Protein AF-A0A323U6H1-F1 (afdb_monomer_lite)

Sequence (222 aa):
MLSKRRYRSRPLRTNVLEGGVKNGGVPTEKSLAEFYRKAQLIWEQIPPPARLQPRDGRILAKHQDLLLSWEDRIVQGFYDTLFQHPPTQRIFHPGERPIREATLRRWWRRTVSGPFNGEYFAWQALVGLVHVKRQVSNAMMAGMWGWMVERVSEEARQELGEQSLPLIQAFSRLAASVSALIAQSYLDEHLAALARRLATSQEKLEEEARREAGHHLSHISP

pLDDT: mean 86.13, std 21.2, range [26.7, 98.69]

Radius of gyration: 19.47 Å; chains: 1; bounding box: 48×45×51 Å

Foldseek 3Di:
DDDDDDDDDDDDDPPPPPLDDPDDDDQDPVNLVVLLVLLVVLLVPQPPVLAADPVLLVVLQVCVVVQLVCLVVLLVVLVVVQCVDVVSVVLDDPPCSVVVSVVVNVVSNDLSNDPPDSSVSSVLLVVLVVVVVSVNDLVNLLVSLVVSLVVLLVSLCVPPPVNSVSNSSSSSNSSSSSSSSSNVSNLQVVLVVVCVVVVHDSVVVVVVVVVVVVVVVVVVPD

Secondary structure (DSSP, 8-state):
-------PPPPPPSTTS-SS-SSSPPPPHHHHHHHHHHHHHHHHHS-TTTSPPHHHHHHHHHTHHHHHHTHHHHHHHHHHHHHHSHHHHTTSPTT-HHHHHHHHHHHHHHHHH---SHHHHHHHHHHHHHHHHTT--HHHHHHHHHHHHHHHHHHHHHHHGGGGHHHHHHHHHHHHHHHHHHHHHHHHHHHHHHHHHTTS-HHHHHHHHHHHHHHHHTTT--

Structure (mmCIF, N/CA/C/O backbone):
data_AF-A0A323U6H1-F1
#
_entry.id   AF-A0A323U6H1-F1
#
loop_
_atom_site.group_PDB
_atom_site.id
_atom_site.type_symbol
_atom_site.label_atom_id
_atom_site.label_alt_id
_atom_site.label_comp_id
_atom_site.label_asym_id
_atom_site.label_entity_id
_atom_site.label_seq_id
_atom_site.pdbx_PDB_ins_code
_atom_site.Cartn_x
_atom_site.Cartn_y
_atom_site.Cartn_z
_atom_site.occupancy
_atom_site.B_iso_or_equiv
_atom_site.auth_seq_id
_atom_site.auth_comp_id
_atom_site.auth_asym_id
_atom_site.auth_atom_id
_atom_site.pdbx_PDB_model_num
ATOM 1 N N . MET A 1 1 ? 28.685 14.247 20.820 1.00 33.16 1 MET A N 1
ATOM 2 C CA . MET A 1 1 ? 29.287 13.008 20.272 1.00 33.16 1 MET A CA 1
ATOM 3 C C . MET A 1 1 ? 28.326 11.847 20.501 1.00 33.16 1 MET A C 1
ATOM 5 O O . MET A 1 1 ? 28.196 11.386 21.625 1.00 33.16 1 MET A O 1
ATOM 9 N N . LEU A 1 2 ? 27.578 11.442 19.470 1.00 31.58 2 LEU A N 1
ATOM 10 C CA . LEU A 1 2 ? 26.553 10.396 19.563 1.00 31.58 2 LEU A CA 1
ATOM 11 C C . LEU A 1 2 ? 27.175 9.002 19.380 1.00 31.58 2 LEU A C 1
ATOM 13 O O . LEU A 1 2 ? 27.915 8.749 18.432 1.00 31.58 2 LEU A O 1
ATOM 17 N N . SER A 1 3 ? 26.873 8.116 20.328 1.00 28.62 3 SER A N 1
ATOM 18 C CA . SER A 1 3 ? 27.394 6.754 20.448 1.00 28.62 3 SER A CA 1
ATOM 19 C C . SER A 1 3 ? 26.815 5.814 19.381 1.00 28.62 3 SER A C 1
ATOM 21 O O . SER A 1 3 ? 25.603 5.618 19.289 1.00 28.62 3 SER A O 1
ATOM 23 N N . LYS A 1 4 ? 27.705 5.204 18.588 1.00 33.72 4 LYS A N 1
ATOM 24 C CA . LYS A 1 4 ? 27.417 4.137 17.618 1.00 33.72 4 LYS A CA 1
ATOM 25 C C . LYS A 1 4 ? 27.097 2.831 18.358 1.00 33.72 4 LYS A C 1
ATOM 27 O O . LYS A 1 4 ? 28.005 2.056 18.658 1.00 33.72 4 LYS A O 1
ATOM 32 N N . ARG A 1 5 ? 25.822 2.525 18.615 1.00 33.41 5 ARG A N 1
ATOM 33 C CA . ARG A 1 5 ? 25.425 1.160 19.009 1.00 33.41 5 ARG A CA 1
ATOM 34 C C . ARG A 1 5 ? 25.206 0.300 17.765 1.00 33.41 5 ARG A C 1
ATOM 36 O O . ARG A 1 5 ? 24.212 0.438 17.062 1.00 33.41 5 ARG A O 1
ATOM 43 N N . ARG A 1 6 ? 26.175 -0.585 17.509 1.00 32.16 6 ARG A N 1
ATOM 44 C CA . ARG A 1 6 ? 26.104 -1.674 16.525 1.00 32.16 6 ARG A CA 1
ATOM 45 C C . ARG A 1 6 ? 24.925 -2.593 16.861 1.00 32.16 6 ARG A C 1
ATOM 47 O O . ARG A 1 6 ? 24.857 -3.130 17.965 1.00 32.16 6 ARG A O 1
ATOM 54 N N . TYR A 1 7 ? 24.028 -2.779 15.898 1.00 28.30 7 TYR A N 1
ATOM 55 C CA . TYR A 1 7 ? 22.957 -3.770 15.941 1.00 28.30 7 TYR A CA 1
ATOM 56 C C . TYR A 1 7 ? 23.601 -5.166 15.913 1.00 28.30 7 TYR A C 1
ATOM 58 O O . TYR A 1 7 ? 24.248 -5.529 14.932 1.00 28.30 7 TYR A O 1
ATOM 66 N N . ARG A 1 8 ? 23.507 -5.929 17.008 1.00 28.72 8 ARG A N 1
ATOM 67 C CA . ARG A 1 8 ? 23.900 -7.346 17.029 1.00 28.72 8 ARG A CA 1
ATOM 68 C C . ARG A 1 8 ? 22.715 -8.168 16.528 1.00 28.72 8 ARG A C 1
ATOM 70 O O . ARG A 1 8 ? 21.651 -8.142 17.140 1.00 28.72 8 ARG A O 1
ATOM 77 N N . SER A 1 9 ? 22.909 -8.874 15.420 1.00 27.83 9 SER A N 1
ATOM 78 C CA . SER A 1 9 ? 21.964 -9.836 14.860 1.00 27.83 9 SER A CA 1
ATOM 79 C C . SER A 1 9 ? 21.769 -11.011 15.824 1.00 27.83 9 SER A C 1
ATOM 81 O O . SER A 1 9 ? 22.720 -11.688 16.210 1.00 27.83 9 SER A O 1
ATOM 83 N N . ARG A 1 10 ? 20.520 -11.249 16.232 1.00 27.39 10 ARG A N 1
ATOM 84 C CA . ARG A 1 10 ? 20.089 -12.527 16.811 1.00 27.39 10 ARG A CA 1
ATOM 85 C C . ARG A 1 10 ? 19.674 -13.447 15.653 1.00 27.39 10 ARG A C 1
ATOM 87 O O . ARG A 1 10 ? 19.004 -12.954 14.748 1.00 27.39 10 ARG A O 1
ATOM 94 N N . PRO A 1 11 ? 20.024 -14.744 15.663 1.00 26.70 11 PRO A N 1
ATOM 95 C CA . PRO A 1 11 ? 19.530 -15.687 14.663 1.00 26.70 11 PRO A CA 1
ATOM 96 C C . PRO A 1 11 ? 18.007 -15.842 14.803 1.00 26.70 11 PRO A C 1
ATOM 98 O O . PRO A 1 11 ? 17.490 -16.026 15.910 1.00 26.70 11 PRO A O 1
ATOM 101 N N . LEU A 1 12 ? 17.289 -15.699 13.687 1.00 35.81 12 LEU A N 1
ATOM 102 C CA . LEU A 1 12 ? 15.827 -15.726 13.623 1.00 35.81 12 LEU A CA 1
ATOM 103 C C . LEU A 1 12 ? 15.307 -17.169 13.633 1.00 35.81 12 LEU A C 1
ATOM 105 O O . LEU A 1 12 ? 15.802 -18.028 12.909 1.00 35.81 12 LEU A O 1
ATOM 109 N N . ARG A 1 13 ? 14.268 -17.419 14.440 1.00 29.03 13 ARG A N 1
ATOM 110 C CA . ARG A 1 13 ? 13.452 -18.638 14.366 1.00 29.03 13 ARG A CA 1
ATOM 111 C C . ARG A 1 13 ? 12.560 -18.561 13.122 1.00 29.03 13 ARG A C 1
ATOM 113 O O . ARG A 1 13 ? 11.831 -17.591 12.942 1.00 29.03 13 ARG A O 1
ATOM 120 N N . THR A 1 14 ? 12.586 -19.603 12.303 1.00 33.16 14 THR A N 1
ATOM 121 C CA . THR A 1 14 ? 11.980 -19.733 10.964 1.00 33.16 14 THR A CA 1
ATOM 122 C C . THR A 1 14 ? 10.448 -19.882 10.916 1.00 33.16 14 THR A C 1
ATOM 124 O O . THR A 1 14 ? 9.899 -20.208 9.870 1.00 33.16 14 THR A O 1
ATOM 127 N N . ASN A 1 15 ? 9.708 -19.592 11.989 1.00 29.77 15 ASN A N 1
ATOM 128 C CA . ASN A 1 15 ? 8.295 -20.001 12.095 1.00 29.77 15 ASN A CA 1
ATOM 129 C C . ASN A 1 15 ? 7.252 -19.000 11.548 1.00 29.77 15 ASN A C 1
ATOM 131 O O . ASN A 1 15 ? 6.061 -19.192 11.769 1.00 29.77 15 ASN A O 1
ATOM 135 N N . VAL A 1 16 ? 7.639 -17.930 10.841 1.00 37.00 16 VAL A N 1
ATOM 136 C CA . VAL A 1 16 ? 6.682 -16.884 10.392 1.00 37.00 16 VAL A CA 1
ATOM 137 C C . VAL A 1 16 ? 6.165 -17.100 8.954 1.00 37.00 16 VAL A C 1
ATOM 139 O O . VAL A 1 16 ? 5.250 -16.410 8.513 1.00 37.00 16 VAL A O 1
ATOM 142 N N . LEU A 1 17 ? 6.677 -18.093 8.218 1.00 39.09 17 LEU A N 1
ATOM 143 C CA . LEU A 1 17 ? 6.328 -18.312 6.803 1.00 39.09 17 LEU A CA 1
ATOM 144 C C . LEU A 1 17 ? 5.279 -19.409 6.537 1.00 39.09 17 LEU A C 1
ATOM 146 O O . LEU A 1 17 ? 4.894 -19.607 5.387 1.00 39.09 17 LEU A O 1
ATOM 150 N N . GLU A 1 18 ? 4.748 -20.094 7.553 1.00 30.47 18 GLU A N 1
ATOM 151 C CA . GLU A 1 18 ? 3.814 -21.220 7.332 1.00 30.47 18 GLU A CA 1
ATOM 152 C C . GLU A 1 18 ? 2.366 -20.801 6.991 1.00 30.47 18 GLU A C 1
ATOM 154 O O . GLU A 1 18 ? 1.508 -21.631 6.694 1.00 30.47 18 GLU A O 1
ATOM 159 N N . GLY A 1 19 ? 2.080 -19.500 6.945 1.00 31.72 19 GLY A N 1
ATOM 160 C CA . GLY A 1 19 ? 0.733 -18.949 6.781 1.00 31.72 19 GLY A CA 1
ATOM 161 C C . GLY A 1 19 ? 0.291 -18.611 5.353 1.00 31.72 19 GLY A C 1
ATOM 162 O O . GLY A 1 19 ? -0.443 -17.633 5.187 1.00 31.72 19 GLY A O 1
ATOM 163 N N . GLY A 1 20 ? 0.698 -19.381 4.338 1.00 32.84 20 GLY A N 1
ATOM 164 C CA . GLY A 1 20 ? 0.028 -19.364 3.029 1.00 32.84 20 GLY A CA 1
ATOM 165 C C . GLY A 1 20 ? 0.894 -19.092 1.802 1.00 32.84 20 GLY A C 1
ATOM 166 O O . GLY A 1 20 ? 0.659 -18.113 1.110 1.00 32.84 20 GLY A O 1
ATOM 167 N N . VAL A 1 21 ? 1.789 -20.020 1.459 1.00 35.19 21 VAL A N 1
ATOM 168 C CA . VAL A 1 21 ? 2.161 -20.335 0.069 1.00 3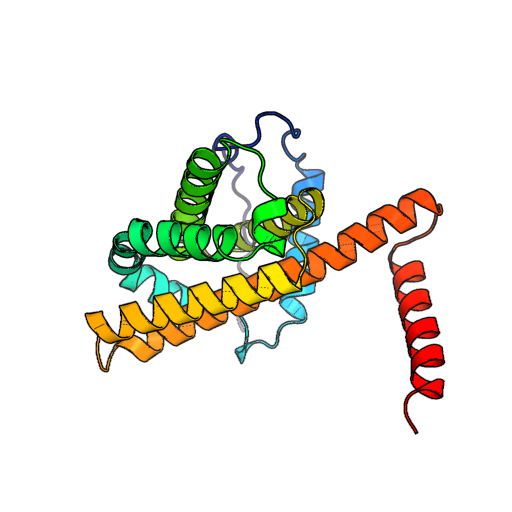5.19 21 VAL A CA 1
ATOM 169 C C . VAL A 1 21 ? 2.499 -21.830 0.034 1.00 35.19 21 VAL A C 1
ATOM 171 O O . VAL A 1 21 ? 3.636 -22.219 0.252 1.00 35.19 21 VAL A O 1
ATOM 174 N N . LYS A 1 22 ? 1.519 -22.706 -0.220 1.00 32.62 22 LYS A N 1
ATOM 175 C CA . LYS A 1 22 ? 1.788 -24.151 -0.384 1.00 32.62 22 LYS A CA 1
ATOM 176 C C . LYS A 1 22 ? 2.341 -24.531 -1.770 1.00 32.62 22 LYS A C 1
ATOM 178 O O . LYS A 1 22 ? 2.359 -25.706 -2.082 1.00 32.62 22 LYS A O 1
ATOM 183 N N . ASN A 1 23 ? 2.790 -23.571 -2.590 1.00 33.56 23 ASN A N 1
ATOM 184 C CA . ASN A 1 23 ? 3.505 -23.816 -3.857 1.00 33.56 23 ASN A CA 1
ATOM 185 C C . ASN A 1 23 ? 4.299 -22.574 -4.313 1.00 33.56 23 ASN A C 1
ATOM 187 O O . ASN A 1 23 ? 3.941 -21.871 -5.260 1.00 33.56 23 ASN A O 1
ATOM 191 N N . GLY A 1 24 ? 5.374 -22.280 -3.593 1.00 33.06 24 GLY A N 1
ATOM 192 C CA . GLY A 1 24 ? 6.330 -21.218 -3.894 1.00 33.06 24 GLY A CA 1
ATOM 193 C C . GLY A 1 24 ? 7.421 -21.304 -2.844 1.00 33.06 24 GLY A C 1
ATOM 194 O O . GLY A 1 24 ? 7.146 -21.034 -1.680 1.00 33.06 24 GLY A O 1
ATOM 195 N N . GLY A 1 25 ? 8.587 -21.817 -3.238 1.00 31.45 25 GLY A N 1
ATOM 196 C CA . GLY A 1 25 ? 9.658 -22.217 -2.326 1.00 31.45 25 GLY A CA 1
ATOM 197 C C . GLY A 1 25 ? 9.976 -21.169 -1.260 1.00 31.45 25 GLY A C 1
ATOM 198 O O . GLY A 1 25 ? 9.901 -19.966 -1.509 1.00 31.45 25 GLY A O 1
ATOM 199 N N . VAL A 1 26 ? 10.331 -21.652 -0.068 1.00 38.78 26 VAL A N 1
ATOM 200 C CA . VAL A 1 26 ? 10.804 -20.822 1.044 1.00 38.78 26 VAL A CA 1
ATOM 201 C C . VAL A 1 26 ? 11.930 -19.909 0.529 1.00 38.78 26 VAL A C 1
ATOM 203 O O . VAL A 1 26 ? 12.884 -20.422 -0.063 1.00 38.78 26 VAL A O 1
ATOM 206 N N . PRO A 1 27 ? 11.843 -18.577 0.716 1.00 48.25 27 PRO A N 1
ATOM 207 C CA . PRO A 1 27 ? 12.904 -17.662 0.319 1.00 48.25 27 PRO A CA 1
ATOM 208 C C . PRO A 1 27 ? 14.227 -18.075 0.975 1.00 48.25 27 PRO A C 1
ATOM 210 O O . PRO A 1 27 ? 14.301 -18.246 2.191 1.00 48.25 27 PRO A O 1
ATOM 213 N N . THR A 1 28 ? 15.284 -18.237 0.181 1.00 52.06 28 THR A N 1
ATOM 214 C CA . THR A 1 28 ? 16.639 -18.459 0.705 1.00 52.06 28 THR A CA 1
ATOM 215 C C . THR A 1 28 ? 17.117 -17.223 1.477 1.00 52.06 28 THR A C 1
ATOM 217 O O . THR A 1 28 ? 16.691 -16.105 1.177 1.00 52.06 28 THR A O 1
ATOM 220 N N . GLU A 1 29 ? 18.056 -17.369 2.419 1.00 55.59 29 GLU A N 1
ATOM 221 C CA . GLU A 1 29 ? 18.652 -16.220 3.134 1.00 55.59 29 GLU A CA 1
ATOM 222 C C . GLU A 1 29 ? 19.202 -15.148 2.175 1.00 55.59 29 GLU A C 1
ATOM 224 O O . GLU A 1 29 ? 19.055 -13.948 2.411 1.00 55.59 29 GLU A O 1
ATOM 229 N N . LYS A 1 30 ? 19.766 -15.582 1.038 1.00 48.94 30 LYS A N 1
ATOM 230 C CA . LYS A 1 30 ? 20.257 -14.700 -0.027 1.00 48.94 30 LYS A CA 1
ATOM 231 C C . LYS A 1 30 ? 19.130 -13.891 -0.680 1.00 48.94 30 LYS A C 1
ATOM 233 O O . LYS A 1 30 ? 19.317 -12.706 -0.940 1.00 48.94 30 LYS A O 1
ATOM 238 N N . SER A 1 31 ? 17.960 -14.499 -0.894 1.00 67.31 31 SER A N 1
ATOM 239 C CA . SER A 1 31 ? 16.785 -13.798 -1.432 1.00 67.31 31 SER A CA 1
ATOM 240 C C . SER A 1 31 ? 16.186 -12.804 -0.431 1.00 67.31 31 SER A C 1
ATOM 242 O O . SER A 1 31 ? 15.803 -11.704 -0.813 1.00 67.31 31 SER A O 1
ATOM 244 N N . LEU A 1 32 ? 16.194 -13.126 0.867 1.00 69.44 32 LEU A N 1
ATOM 245 C CA . LEU A 1 32 ? 15.752 -12.211 1.922 1.00 69.44 32 LEU A CA 1
ATOM 246 C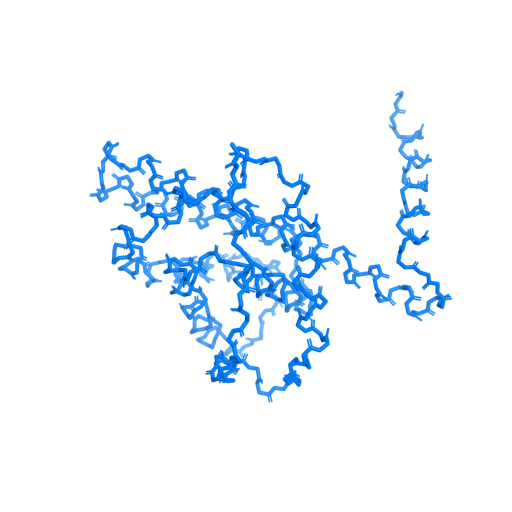 C . LEU A 1 32 ? 16.630 -10.958 1.976 1.00 69.44 32 LEU A C 1
ATOM 248 O O . LEU A 1 32 ? 16.102 -9.850 1.937 1.00 69.44 32 LEU A O 1
ATOM 252 N N . ALA A 1 33 ? 17.957 -11.117 2.001 1.00 78.81 33 ALA A N 1
ATOM 253 C CA . ALA A 1 33 ? 18.897 -9.993 1.997 1.00 78.81 33 ALA A CA 1
ATOM 254 C C . ALA A 1 33 ? 18.716 -9.063 0.781 1.00 78.81 33 ALA A C 1
ATOM 256 O O . ALA A 1 33 ? 18.855 -7.844 0.906 1.00 78.81 33 ALA A O 1
ATOM 257 N N . GLU A 1 34 ? 18.367 -9.623 -0.380 1.00 80.12 34 GLU A N 1
ATOM 258 C CA . GLU A 1 34 ? 18.026 -8.848 -1.573 1.00 80.12 34 GLU A CA 1
ATOM 259 C C . GLU A 1 34 ? 16.755 -8.009 -1.363 1.00 80.12 34 GLU A C 1
ATOM 261 O O . GLU A 1 34 ? 16.768 -6.809 -1.642 1.00 80.12 34 GLU A O 1
ATOM 266 N N . PHE A 1 35 ? 15.691 -8.591 -0.798 1.00 81.12 35 PHE A N 1
ATOM 267 C CA . PHE A 1 35 ? 14.458 -7.858 -0.488 1.00 81.12 35 PHE A CA 1
ATOM 268 C C . PHE A 1 35 ? 14.666 -6.740 0.536 1.00 81.12 35 PHE A C 1
ATOM 270 O O . PHE A 1 35 ? 14.112 -5.656 0.362 1.00 81.12 35 PHE A O 1
ATOM 277 N N . TYR A 1 36 ? 15.500 -6.952 1.559 1.00 87.25 36 TYR A N 1
ATOM 278 C CA . TYR A 1 36 ? 15.877 -5.882 2.492 1.00 87.25 36 TYR A CA 1
ATOM 279 C C . TYR A 1 36 ? 16.564 -4.725 1.780 1.00 87.25 36 TYR A C 1
ATOM 281 O O . TYR A 1 36 ? 16.205 -3.568 1.998 1.00 87.25 36 TYR A O 1
ATOM 289 N N . ARG A 1 37 ? 17.546 -5.032 0.925 1.00 86.94 37 ARG A N 1
ATOM 290 C CA . ARG A 1 37 ? 18.289 -4.008 0.190 1.00 86.94 37 ARG A CA 1
ATOM 291 C C . ARG A 1 37 ? 17.363 -3.217 -0.730 1.00 86.94 37 ARG A C 1
ATOM 293 O O . ARG A 1 37 ? 17.416 -1.993 -0.708 1.00 86.94 37 ARG A O 1
ATOM 300 N N . LYS A 1 38 ? 16.495 -3.896 -1.487 1.00 86.00 38 LYS A N 1
ATOM 301 C CA . LYS A 1 38 ? 15.505 -3.237 -2.354 1.00 86.00 38 LYS A CA 1
ATOM 302 C C . LYS A 1 38 ? 14.573 -2.344 -1.547 1.00 86.00 38 LYS A C 1
ATOM 304 O O . LYS A 1 38 ? 14.469 -1.158 -1.837 1.00 86.00 38 LYS A O 1
ATOM 309 N N . ALA A 1 39 ? 13.971 -2.875 -0.483 1.00 89.25 39 ALA A N 1
ATOM 310 C CA . ALA A 1 39 ? 13.084 -2.094 0.370 1.00 89.25 39 ALA A CA 1
ATOM 311 C C . ALA A 1 39 ? 13.784 -0.853 0.942 1.00 89.25 39 ALA A C 1
ATOM 313 O O . ALA A 1 39 ? 13.181 0.214 0.967 1.00 89.25 39 ALA A O 1
ATOM 314 N N . GLN A 1 40 ? 15.055 -0.959 1.344 1.00 91.00 40 GLN A N 1
ATOM 315 C CA . GLN A 1 40 ? 15.829 0.181 1.835 1.00 91.00 40 GLN A CA 1
ATOM 316 C C . GLN A 1 40 ? 16.088 1.238 0.748 1.00 91.00 40 GLN A C 1
ATOM 318 O O . GLN A 1 40 ? 15.875 2.420 1.005 1.00 91.00 40 GLN A O 1
ATOM 323 N N . LEU A 1 41 ? 16.495 0.831 -0.457 1.00 91.06 41 LEU A N 1
ATOM 324 C CA . LEU A 1 41 ? 16.733 1.758 -1.572 1.00 91.06 41 LEU A CA 1
ATOM 325 C C . LEU A 1 41 ? 15.459 2.511 -1.968 1.00 91.06 41 LEU A C 1
ATOM 327 O O . LEU A 1 41 ? 15.496 3.714 -2.208 1.00 91.06 41 LEU A O 1
ATOM 331 N N . ILE A 1 42 ? 14.319 1.819 -1.991 1.00 91.12 42 ILE A N 1
ATOM 332 C CA . ILE A 1 42 ? 13.020 2.446 -2.251 1.00 91.12 42 ILE A CA 1
ATOM 333 C C . ILE A 1 42 ? 12.661 3.396 -1.106 1.00 91.12 42 ILE A C 1
ATOM 335 O O . ILE A 1 42 ? 12.248 4.529 -1.332 1.00 91.12 42 ILE A O 1
ATOM 339 N N . TRP A 1 43 ? 12.856 2.954 0.138 1.00 91.12 43 TRP A N 1
ATOM 340 C CA . TRP A 1 43 ? 12.568 3.745 1.331 1.00 91.12 43 TRP A CA 1
ATOM 341 C C . TRP A 1 43 ? 13.307 5.084 1.337 1.00 91.12 43 TRP A C 1
ATOM 343 O O . TRP A 1 43 ? 12.729 6.099 1.727 1.00 91.12 43 TRP A O 1
ATOM 353 N N . GLU A 1 44 ? 14.573 5.092 0.915 1.00 93.44 44 GLU A N 1
ATOM 354 C CA . GLU A 1 44 ? 15.435 6.276 0.832 1.00 93.44 44 GLU A CA 1
ATOM 355 C C . GLU A 1 44 ? 14.952 7.314 -0.192 1.00 93.44 44 GLU A C 1
ATOM 357 O O . GLU A 1 44 ? 15.215 8.500 -0.001 1.00 93.44 44 GLU A O 1
ATOM 362 N N . GLN A 1 45 ? 14.174 6.907 -1.198 1.00 93.31 45 GLN A N 1
ATOM 363 C CA . GLN A 1 45 ? 13.576 7.816 -2.184 1.00 93.31 45 GLN A CA 1
ATOM 364 C C . GLN A 1 45 ? 12.308 8.510 -1.672 1.00 93.31 45 GLN A C 1
ATOM 366 O O . GLN A 1 45 ? 11.935 9.569 -2.174 1.00 93.31 45 GLN A O 1
ATOM 371 N N . ILE A 1 46 ? 11.631 7.943 -0.668 1.00 93.50 46 ILE A N 1
ATOM 372 C CA . ILE A 1 46 ? 10.412 8.542 -0.117 1.00 93.50 46 ILE A CA 1
ATOM 373 C C . ILE A 1 46 ? 10.808 9.706 0.808 1.00 93.50 46 ILE A C 1
ATOM 375 O O . ILE A 1 46 ? 11.539 9.477 1.783 1.00 93.50 46 ILE A O 1
ATOM 379 N N . PRO A 1 47 ? 10.304 10.940 0.587 1.00 94.44 47 PRO A N 1
ATOM 380 C CA . PRO A 1 47 ? 10.618 12.075 1.446 1.00 94.44 47 PRO A CA 1
ATOM 381 C C . PRO A 1 47 ? 10.347 11.759 2.924 1.00 94.44 47 PRO A C 1
ATOM 383 O O . PRO A 1 47 ? 9.261 11.262 3.250 1.00 94.44 47 PRO A O 1
ATOM 386 N N . PRO A 1 48 ? 11.279 12.062 3.853 1.00 92.88 48 PRO A N 1
ATOM 387 C CA . PRO A 1 48 ? 11.114 11.696 5.254 1.00 92.88 48 PRO A CA 1
ATOM 388 C C . PRO A 1 48 ? 9.788 12.151 5.881 1.00 92.88 48 PRO A C 1
ATOM 390 O O . PRO A 1 48 ? 9.206 11.343 6.592 1.00 92.88 48 PRO A O 1
ATOM 393 N N . PRO A 1 49 ? 9.236 13.353 5.619 1.00 92.06 49 PRO A N 1
ATOM 394 C CA . PRO A 1 49 ? 7.933 13.739 6.171 1.00 92.06 49 PRO A CA 1
ATOM 395 C C . PRO A 1 49 ? 6.736 12.942 5.619 1.00 92.06 49 PRO A C 1
ATOM 397 O O . PRO A 1 49 ? 5.703 12.873 6.285 1.00 92.06 49 PRO A O 1
ATOM 400 N N . ALA A 1 50 ? 6.869 12.354 4.425 1.00 92.12 50 ALA A N 1
ATOM 401 C CA . ALA A 1 50 ? 5.800 11.659 3.707 1.00 92.12 50 ALA A CA 1
ATOM 402 C C . ALA A 1 50 ? 5.753 10.143 3.982 1.00 92.12 50 ALA A C 1
ATOM 404 O O . ALA A 1 50 ? 4.713 9.521 3.777 1.00 92.12 50 ALA A O 1
ATOM 405 N N . ARG A 1 51 ? 6.847 9.544 4.475 1.00 94.62 51 ARG A N 1
ATOM 406 C CA . ARG A 1 51 ? 6.903 8.114 4.839 1.00 94.62 51 ARG A CA 1
ATOM 407 C C . ARG A 1 51 ? 6.568 7.853 6.308 1.00 94.62 51 ARG A C 1
ATOM 409 O O . ARG A 1 51 ? 6.663 8.759 7.138 1.00 94.62 51 ARG A O 1
ATOM 416 N N . LEU A 1 52 ? 6.246 6.604 6.649 1.00 96.31 52 LEU A N 1
ATOM 417 C CA . LEU A 1 52 ? 5.956 6.173 8.018 1.00 96.31 52 LEU A CA 1
ATOM 418 C C . LEU A 1 52 ? 7.115 6.537 8.949 1.00 96.31 52 LEU A C 1
ATOM 420 O O . LEU A 1 52 ? 8.273 6.194 8.707 1.00 96.31 52 LEU A O 1
ATOM 424 N N . GLN A 1 53 ? 6.785 7.215 10.037 1.00 95.25 53 GLN A N 1
ATOM 425 C CA . GLN A 1 53 ? 7.727 7.631 11.060 1.00 95.25 53 GLN A CA 1
ATOM 426 C C . GLN A 1 53 ? 7.636 6.731 12.295 1.00 95.25 53 GLN A C 1
ATOM 428 O O . GLN A 1 53 ? 6.580 6.166 12.584 1.00 95.25 53 GLN A O 1
ATOM 433 N N . PRO A 1 54 ? 8.681 6.691 13.141 1.00 94.88 54 PRO A N 1
ATOM 434 C CA . PRO A 1 54 ? 8.609 6.001 14.428 1.00 94.88 54 PRO A CA 1
ATOM 435 C C . PRO A 1 54 ? 7.442 6.460 15.320 1.00 94.88 54 PRO A C 1
ATOM 437 O O . PRO A 1 54 ? 6.912 5.670 16.099 1.00 94.88 54 PRO A O 1
ATOM 440 N N . ARG A 1 55 ? 7.023 7.732 15.215 1.00 96.06 55 ARG A N 1
ATOM 441 C CA . ARG A 1 55 ? 5.836 8.252 15.920 1.00 96.06 55 ARG A CA 1
ATOM 442 C C . ARG A 1 55 ? 4.532 7.625 15.427 1.00 96.06 55 ARG A C 1
ATOM 444 O O . ARG A 1 55 ? 3.655 7.376 16.242 1.00 96.06 55 ARG A O 1
ATOM 451 N N . ASP A 1 56 ? 4.437 7.323 14.136 1.00 97.94 56 ASP A N 1
ATOM 452 C CA . ASP A 1 56 ? 3.244 6.731 13.535 1.00 97.94 56 ASP A CA 1
ATOM 453 C C . ASP A 1 56 ? 3.076 5.297 14.016 1.00 97.94 56 ASP A C 1
ATOM 455 O O . ASP A 1 56 ? 1.990 4.914 14.428 1.00 97.94 56 ASP A O 1
ATOM 459 N N . GLY A 1 57 ? 4.177 4.540 14.092 1.00 97.00 57 GLY A N 1
ATOM 460 C CA . GLY A 1 57 ? 4.161 3.196 14.668 1.00 97.00 57 GLY A CA 1
ATOM 461 C C . GLY A 1 57 ? 3.664 3.166 16.118 1.00 97.00 57 GLY A C 1
ATOM 462 O O . GLY A 1 57 ? 2.934 2.255 16.492 1.00 97.00 57 GLY A O 1
ATOM 463 N N . ARG A 1 58 ? 3.991 4.186 16.927 1.00 97.56 58 ARG A N 1
ATOM 464 C CA . ARG A 1 58 ? 3.457 4.317 18.296 1.00 97.56 58 ARG A CA 1
ATOM 465 C C . ARG A 1 58 ? 1.966 4.648 18.316 1.00 97.56 58 ARG A C 1
ATOM 467 O O . ARG A 1 58 ? 1.256 4.131 19.169 1.00 97.56 58 ARG A O 1
ATOM 474 N N . ILE A 1 59 ? 1.499 5.495 17.397 1.00 98.25 59 ILE A N 1
ATOM 475 C CA . ILE A 1 59 ? 0.072 5.819 17.258 1.00 98.25 59 ILE A CA 1
ATOM 476 C C . ILE A 1 59 ? -0.707 4.563 16.852 1.00 98.25 59 ILE A C 1
ATOM 478 O O . ILE A 1 59 ? -1.691 4.228 17.500 1.00 98.25 59 ILE A O 1
ATOM 482 N N . LEU A 1 60 ? -0.234 3.829 15.843 1.00 98.19 60 LEU A N 1
ATOM 483 C CA . LEU A 1 60 ? -0.856 2.580 15.397 1.00 98.19 60 LEU A CA 1
ATOM 484 C C . LEU A 1 60 ? -0.898 1.542 16.525 1.00 98.19 60 LEU A C 1
ATOM 486 O O . LEU A 1 60 ? -1.950 0.970 16.777 1.00 98.19 60 LEU A O 1
ATOM 490 N N . ALA A 1 61 ? 0.199 1.380 17.274 1.00 97.56 61 ALA A N 1
ATOM 491 C CA . ALA A 1 61 ? 0.236 0.488 18.431 1.00 97.56 61 ALA A CA 1
ATOM 492 C C . ALA A 1 61 ? -0.756 0.903 19.534 1.00 97.56 61 ALA A C 1
ATOM 494 O O . ALA A 1 61 ? -1.435 0.052 20.099 1.00 97.56 61 ALA A O 1
ATOM 495 N N . LYS A 1 62 ? -0.883 2.208 19.820 1.00 97.81 62 LYS A N 1
ATOM 496 C CA . LYS A 1 62 ? -1.849 2.733 20.802 1.00 97.81 62 LYS A CA 1
ATOM 497 C C . LYS A 1 62 ? -3.298 2.413 20.414 1.00 97.81 62 LYS A C 1
ATOM 499 O O . LYS A 1 62 ? -4.116 2.171 21.292 1.00 97.81 62 LYS A O 1
ATOM 504 N N . HIS A 1 63 ? -3.613 2.440 19.121 1.00 98.31 63 HIS A N 1
ATOM 505 C CA . HIS A 1 63 ? -4.959 2.206 18.592 1.00 98.31 63 HIS A CA 1
ATOM 506 C C . HIS A 1 63 ? -5.138 0.795 18.009 1.00 98.31 63 HIS A C 1
ATOM 508 O O . HIS A 1 63 ? -6.083 0.561 17.258 1.00 98.31 63 HIS A O 1
ATOM 514 N N . GLN A 1 64 ? -4.247 -0.146 18.334 1.00 97.81 64 GLN A N 1
ATOM 515 C CA . GLN A 1 64 ? -4.231 -1.468 17.712 1.00 97.81 64 GLN A CA 1
ATOM 516 C C . GLN A 1 64 ? -5.550 -2.218 17.915 1.00 97.81 64 GLN A C 1
ATOM 518 O O . GLN A 1 64 ? -6.098 -2.733 16.947 1.00 97.81 64 GLN A O 1
ATOM 523 N N . ASP A 1 65 ? -6.072 -2.263 19.141 1.00 98.19 65 ASP A N 1
ATOM 524 C CA . ASP A 1 65 ? -7.299 -3.011 19.444 1.00 98.19 65 ASP A CA 1
ATOM 525 C C . ASP A 1 65 ? -8.497 -2.461 18.662 1.00 98.19 65 ASP A C 1
ATOM 527 O O . ASP A 1 65 ? -9.301 -3.222 18.127 1.00 98.19 65 ASP A O 1
ATOM 531 N N . LEU A 1 66 ? -8.553 -1.136 18.502 1.00 98.12 66 LEU A N 1
ATOM 532 C CA . LEU A 1 66 ? -9.565 -0.469 17.691 1.00 98.12 66 LEU A CA 1
ATOM 533 C C . LEU A 1 66 ? -9.416 -0.832 16.203 1.00 98.12 66 LEU A C 1
ATOM 535 O O . LEU A 1 66 ? -10.377 -1.275 15.583 1.00 98.12 66 LEU A O 1
ATOM 539 N N . LEU A 1 67 ? -8.203 -0.741 15.646 1.00 98.62 67 LEU A N 1
ATOM 540 C CA . LEU A 1 67 ? -7.923 -1.135 14.257 1.00 98.62 67 LEU A CA 1
ATOM 541 C C . LEU A 1 67 ? -8.252 -2.616 13.992 1.00 98.62 67 LEU A C 1
ATOM 543 O O . LEU A 1 67 ? -8.743 -2.966 12.918 1.00 98.62 67 LEU A O 1
ATOM 547 N N . LEU A 1 68 ? -7.988 -3.496 14.959 1.00 98.62 68 LEU A N 1
ATOM 548 C CA . LEU A 1 68 ? -8.318 -4.918 14.875 1.00 98.62 68 LEU A CA 1
ATOM 549 C C . LEU A 1 68 ? -9.829 -5.163 14.958 1.00 98.62 68 LEU A C 1
ATOM 551 O O . LEU A 1 68 ? -10.327 -6.044 14.262 1.00 98.62 68 LEU A O 1
ATOM 555 N N . SER A 1 69 ? -10.567 -4.366 15.736 1.00 98.44 69 SER A N 1
ATOM 556 C CA . SER A 1 69 ? -12.030 -4.474 15.822 1.00 98.44 69 SER A CA 1
ATOM 557 C C . SER A 1 69 ? -12.737 -4.204 14.484 1.00 98.44 69 SER A C 1
ATOM 559 O O . SER A 1 69 ? -13.821 -4.727 14.239 1.00 98.44 69 SER A O 1
ATOM 561 N N . TRP A 1 70 ? -12.101 -3.454 13.578 1.00 98.56 70 TRP A N 1
ATOM 562 C CA . TRP A 1 70 ? -12.642 -3.135 12.252 1.00 98.56 70 TRP A CA 1
ATOM 563 C C . TRP A 1 70 ? -12.349 -4.198 11.187 1.00 98.56 70 TRP A C 1
ATOM 565 O O . TRP A 1 70 ? -12.778 -4.053 10.043 1.00 98.56 70 TRP A O 1
ATOM 575 N N . GLU A 1 71 ? -11.623 -5.266 11.529 1.00 98.56 71 GLU A N 1
ATOM 576 C CA . GLU A 1 71 ? -11.138 -6.261 10.569 1.00 98.56 71 GLU A CA 1
ATOM 577 C C . GLU A 1 71 ? -12.249 -6.857 9.694 1.00 98.56 71 GLU A C 1
ATOM 579 O O . GLU A 1 71 ? -12.072 -6.984 8.481 1.00 98.56 71 GLU A O 1
ATOM 584 N N . ASP A 1 72 ? -13.384 -7.243 10.283 1.00 98.25 72 ASP A N 1
ATOM 585 C CA . ASP A 1 72 ? -14.502 -7.819 9.530 1.00 98.25 72 ASP A CA 1
ATOM 586 C C . ASP A 1 72 ? -15.049 -6.833 8.497 1.00 98.25 72 ASP A C 1
ATOM 588 O O . ASP A 1 72 ? -15.160 -7.183 7.320 1.00 98.25 72 ASP A O 1
ATOM 592 N N . ARG A 1 73 ? -15.292 -5.583 8.910 1.00 97.69 73 ARG A N 1
ATOM 593 C CA . ARG A 1 73 ? -15.806 -4.519 8.035 1.00 97.69 73 ARG A CA 1
ATOM 594 C C . ARG A 1 73 ? -14.829 -4.191 6.908 1.00 97.69 73 ARG A C 1
ATOM 596 O O . ARG A 1 73 ? -15.235 -4.090 5.751 1.00 97.69 73 ARG A O 1
ATOM 603 N N . ILE A 1 74 ? -13.541 -4.068 7.232 1.00 98.44 74 ILE A N 1
ATOM 604 C CA . ILE A 1 74 ? -12.483 -3.764 6.262 1.00 98.44 74 ILE A CA 1
ATOM 605 C C . ILE A 1 74 ? -12.350 -4.889 5.237 1.00 98.44 74 ILE A C 1
ATOM 607 O O . ILE A 1 74 ? -12.361 -4.631 4.037 1.00 98.44 74 ILE A O 1
ATOM 611 N N . VAL A 1 75 ? -12.245 -6.142 5.684 1.00 98.62 75 VAL A N 1
ATOM 612 C CA . VAL A 1 75 ? -12.013 -7.280 4.785 1.00 98.62 75 VAL A CA 1
ATOM 613 C C . VAL A 1 75 ? -13.215 -7.523 3.884 1.00 98.62 75 VAL A C 1
ATOM 615 O O . VAL A 1 75 ? -13.040 -7.717 2.680 1.00 98.62 75 VAL A O 1
ATOM 618 N N . GLN A 1 76 ? -14.424 -7.483 4.444 1.00 98.44 76 GLN A N 1
ATOM 619 C CA . GLN A 1 76 ? -15.640 -7.662 3.664 1.00 98.44 76 GLN A CA 1
ATOM 620 C C . GLN A 1 76 ? -15.796 -6.540 2.633 1.00 98.44 76 GLN A C 1
ATOM 622 O O . GLN A 1 76 ? -15.916 -6.827 1.443 1.00 98.44 76 GLN A O 1
ATOM 627 N N . GLY A 1 77 ? -15.699 -5.276 3.059 1.00 98.62 77 GLY A N 1
ATOM 628 C CA . GLY A 1 77 ? -15.824 -4.126 2.163 1.00 98.62 77 GLY A CA 1
ATOM 629 C C . GLY A 1 77 ? -14.766 -4.109 1.056 1.00 98.62 77 GLY A C 1
ATOM 630 O O . GLY A 1 77 ? -15.071 -3.762 -0.087 1.00 98.62 77 GLY A O 1
ATOM 631 N N . PHE A 1 78 ? -13.544 -4.555 1.357 1.00 98.69 78 PHE A N 1
ATOM 632 C CA . PHE A 1 78 ? -12.464 -4.659 0.380 1.00 98.69 78 PHE A CA 1
ATOM 633 C C . PHE A 1 78 ? -12.824 -5.640 -0.739 1.00 98.69 78 PHE A C 1
ATOM 635 O O . PHE A 1 78 ? -12.730 -5.303 -1.920 1.00 98.69 78 PHE A O 1
ATOM 642 N N . TYR A 1 79 ? -13.263 -6.853 -0.389 1.00 98.50 79 TYR A N 1
ATOM 643 C CA . TYR A 1 79 ? -13.621 -7.852 -1.395 1.00 98.50 79 TYR A CA 1
ATOM 644 C C . TYR A 1 79 ? -14.954 -7.559 -2.076 1.00 98.50 79 TYR A C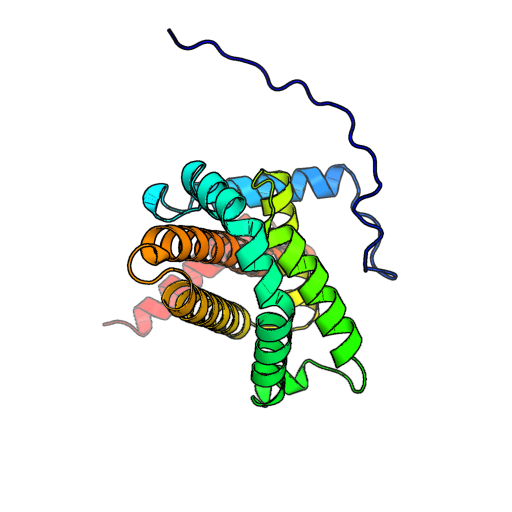 1
ATOM 646 O O . TYR A 1 79 ? -15.068 -7.824 -3.269 1.00 98.50 79 TYR A O 1
ATOM 654 N N . ASP A 1 80 ? -15.924 -6.955 -1.395 1.00 98.62 80 ASP A N 1
ATOM 655 C CA . ASP A 1 80 ? -17.146 -6.485 -2.049 1.00 98.62 80 ASP A CA 1
ATOM 656 C C . ASP A 1 80 ? -16.818 -5.465 -3.143 1.00 98.62 80 ASP A C 1
ATOM 658 O O . ASP A 1 80 ? -17.249 -5.638 -4.282 1.00 98.62 80 ASP A O 1
ATOM 662 N N . THR A 1 81 ? -15.952 -4.492 -2.849 1.00 98.56 81 THR A N 1
ATOM 663 C CA . THR A 1 81 ? -15.484 -3.500 -3.832 1.00 98.56 81 THR A CA 1
ATOM 664 C C . THR A 1 81 ? -14.816 -4.173 -5.037 1.00 98.56 81 THR A C 1
ATOM 666 O O . THR A 1 81 ? -15.141 -3.874 -6.187 1.00 98.56 81 THR A O 1
ATOM 669 N N . LEU A 1 82 ? -13.918 -5.136 -4.796 1.00 98.25 82 LEU A N 1
ATOM 670 C CA . LEU A 1 82 ? -13.216 -5.843 -5.871 1.00 98.25 82 LEU A CA 1
ATOM 671 C C . LEU A 1 82 ? -14.138 -6.702 -6.742 1.00 98.25 82 LEU A C 1
ATOM 673 O O . LEU A 1 82 ? -13.932 -6.772 -7.954 1.00 98.25 82 LEU A O 1
ATOM 677 N N . PHE A 1 83 ? -15.121 -7.375 -6.144 1.00 97.81 83 PHE A N 1
ATOM 678 C CA . PHE A 1 83 ? -16.041 -8.255 -6.867 1.00 97.81 83 PHE A CA 1
ATOM 679 C C . PHE A 1 83 ? -17.161 -7.488 -7.582 1.00 97.81 83 PHE A C 1
ATOM 681 O O . PHE A 1 83 ? -17.713 -8.011 -8.547 1.00 97.81 83 PHE A O 1
ATOM 688 N N . GLN A 1 84 ? -17.467 -6.258 -7.159 1.00 97.94 84 GLN A N 1
ATOM 689 C CA . GLN A 1 84 ? -18.427 -5.373 -7.829 1.00 97.94 84 GLN A CA 1
ATOM 690 C C . GLN A 1 84 ? -17.841 -4.656 -9.056 1.00 97.94 84 GLN A C 1
ATOM 692 O O . GLN A 1 84 ? -18.594 -4.160 -9.892 1.00 97.94 84 GLN A O 1
ATOM 697 N N . HIS A 1 85 ? -16.514 -4.614 -9.204 1.00 98.06 85 HIS A N 1
ATOM 698 C CA . HIS A 1 85 ? -15.853 -3.973 -10.338 1.00 98.06 85 HIS A CA 1
ATOM 699 C C . HIS A 1 85 ? -15.306 -5.020 -11.337 1.00 98.06 85 HIS A C 1
ATOM 701 O O . HIS A 1 85 ? -14.384 -5.769 -11.001 1.00 98.06 85 HIS A O 1
ATOM 707 N N . PRO A 1 86 ? -15.817 -5.097 -12.588 1.00 97.62 86 PRO A N 1
ATOM 708 C CA . PRO A 1 86 ? -15.492 -6.203 -13.495 1.00 97.62 86 PRO A CA 1
ATOM 709 C C . PRO A 1 86 ? -13.991 -6.416 -13.781 1.00 97.62 86 PRO A C 1
ATOM 711 O O . PRO A 1 86 ? -13.557 -7.568 -13.782 1.00 97.62 86 PRO A O 1
ATOM 714 N N . PRO A 1 87 ? -13.160 -5.375 -14.005 1.00 97.81 87 PRO A N 1
ATOM 715 C CA . PRO A 1 87 ? -11.718 -5.553 -14.189 1.00 97.81 87 PRO A CA 1
ATOM 716 C C . PRO A 1 87 ? -11.014 -6.265 -13.029 1.00 97.81 87 PRO A C 1
ATOM 718 O O . PRO A 1 87 ? -10.169 -7.121 -13.275 1.00 97.81 87 PRO A O 1
ATOM 721 N N . THR A 1 88 ? -11.364 -5.953 -11.779 1.00 97.81 88 THR A N 1
ATOM 722 C CA . THR A 1 88 ? -10.771 -6.599 -10.600 1.00 97.81 88 THR A CA 1
ATOM 723 C C . THR A 1 88 ? -11.392 -7.959 -10.317 1.00 97.81 88 THR A C 1
ATOM 725 O O . THR A 1 88 ? -10.677 -8.886 -9.946 1.00 97.81 88 THR A O 1
ATOM 728 N N . GLN A 1 89 ? -12.696 -8.122 -10.548 1.00 97.44 89 GLN A N 1
ATOM 729 C CA . GLN A 1 89 ? -13.397 -9.393 -10.362 1.00 97.44 89 GLN A CA 1
ATOM 730 C C . GLN A 1 89 ? -12.791 -10.512 -11.225 1.00 97.44 89 GLN A C 1
ATOM 732 O O . GLN A 1 89 ? -12.615 -11.632 -10.750 1.00 97.44 89 GLN A O 1
ATOM 737 N N . ARG A 1 90 ? -12.420 -10.210 -12.478 1.00 97.19 90 ARG A N 1
ATOM 738 C CA . ARG A 1 90 ? -11.852 -11.189 -13.428 1.00 97.19 90 ARG A CA 1
ATOM 739 C C . ARG A 1 90 ? -10.514 -11.796 -12.992 1.00 97.19 90 ARG A C 1
ATOM 741 O O . ARG A 1 90 ? -10.114 -12.813 -13.547 1.00 97.19 90 ARG A O 1
ATOM 748 N N . ILE A 1 91 ? -9.831 -11.203 -12.012 1.00 97.12 91 ILE A N 1
ATOM 749 C CA . ILE A 1 91 ? -8.573 -11.729 -11.451 1.00 97.12 91 ILE A CA 1
ATOM 750 C C . ILE A 1 91 ? -8.822 -12.959 -10.563 1.00 97.12 91 ILE A C 1
ATOM 752 O O . ILE A 1 91 ? -7.901 -13.725 -10.265 1.00 97.12 91 ILE A O 1
ATOM 756 N N . PHE A 1 92 ? -10.056 -13.148 -10.098 1.00 96.69 92 PHE A N 1
ATOM 757 C CA . PHE A 1 92 ? -10.418 -14.226 -9.189 1.00 96.69 92 PHE A CA 1
ATOM 758 C C . PHE A 1 92 ? -10.980 -15.432 -9.936 1.00 96.69 92 PHE A C 1
ATOM 760 O O . PHE A 1 92 ? -11.758 -15.302 -10.880 1.00 96.69 92 PHE A O 1
ATOM 767 N N . HIS A 1 93 ? -10.630 -16.623 -9.456 1.00 95.12 93 HIS A N 1
ATOM 768 C CA . HIS A 1 93 ? -11.274 -17.864 -9.874 1.00 95.12 93 HIS A CA 1
ATOM 769 C C . HIS A 1 93 ? -12.472 -18.196 -8.964 1.00 95.12 93 HIS A C 1
ATOM 771 O O . HIS A 1 93 ? -12.498 -17.775 -7.798 1.00 95.12 93 HIS A O 1
ATOM 777 N N . PRO A 1 94 ? -13.461 -18.971 -9.454 1.00 95.06 94 PRO A N 1
ATOM 778 C CA . PRO A 1 94 ? -14.572 -19.439 -8.630 1.00 95.06 94 PRO A CA 1
ATOM 779 C C . PRO A 1 94 ? -14.090 -20.105 -7.334 1.00 95.06 94 PRO A C 1
ATOM 781 O O . PRO A 1 94 ? -13.144 -20.890 -7.339 1.00 95.06 94 PRO A O 1
ATOM 784 N N . GLY A 1 95 ? -14.730 -19.771 -6.210 1.00 95.25 95 GLY A N 1
ATOM 785 C CA . GLY A 1 95 ? -14.403 -20.328 -4.892 1.00 95.25 95 GLY A CA 1
ATOM 786 C C . GLY A 1 95 ? -13.179 -19.721 -4.192 1.00 95.25 95 GLY A C 1
ATOM 787 O O . GLY A 1 95 ? -12.922 -20.057 -3.040 1.00 95.25 95 GLY A O 1
ATOM 788 N N . GLU A 1 96 ? -12.435 -18.797 -4.814 1.00 95.75 96 GLU A N 1
ATOM 789 C CA . GLU A 1 96 ? -11.244 -18.221 -4.169 1.00 95.75 96 GLU A CA 1
ATOM 790 C C . GLU A 1 96 ? -11.560 -17.230 -3.041 1.00 95.75 96 GLU A C 1
ATOM 792 O O . GLU A 1 96 ? -10.723 -17.041 -2.156 1.00 95.75 96 GLU A O 1
ATOM 797 N N . ARG A 1 97 ? -12.733 -16.584 -3.057 1.00 96.62 97 ARG A N 1
ATOM 798 C CA . ARG A 1 97 ? -13.045 -15.455 -2.163 1.00 96.62 97 ARG A CA 1
ATOM 799 C C . ARG A 1 97 ? -12.788 -15.753 -0.673 1.00 96.62 97 ARG A C 1
ATOM 801 O O . ARG A 1 97 ? -12.021 -14.993 -0.083 1.00 96.62 97 ARG A O 1
ATOM 808 N N . PRO A 1 98 ? -13.266 -16.864 -0.075 1.00 97.50 98 PRO A N 1
ATOM 809 C CA . PRO A 1 98 ? -13.017 -17.147 1.345 1.00 97.50 98 PRO A CA 1
ATOM 810 C C . PRO A 1 98 ? -11.524 -17.282 1.691 1.00 97.50 98 PRO A C 1
ATOM 812 O O . PRO A 1 98 ? -11.060 -16.812 2.730 1.00 97.50 98 PRO A O 1
ATOM 815 N N . ILE A 1 99 ? -10.734 -17.886 0.797 1.00 96.25 99 ILE A N 1
ATOM 816 C CA . ILE A 1 99 ? -9.285 -18.070 0.986 1.00 96.25 99 ILE A CA 1
ATOM 817 C C . ILE A 1 99 ? -8.566 -16.716 0.925 1.00 96.25 99 ILE A C 1
ATOM 819 O O . ILE A 1 99 ? -7.612 -16.458 1.671 1.00 96.25 99 ILE A O 1
ATOM 823 N N . ARG A 1 100 ? -9.023 -15.843 0.024 1.00 96.44 100 ARG A N 1
ATOM 824 C CA . ARG A 1 100 ? -8.472 -14.504 -0.186 1.00 96.44 100 ARG A CA 1
ATOM 825 C C . ARG A 1 100 ? -8.806 -13.588 0.993 1.00 96.44 100 ARG A C 1
ATOM 827 O O . ARG A 1 100 ? -7.887 -13.000 1.556 1.00 96.44 100 ARG A O 1
ATOM 834 N N . GLU A 1 101 ? -10.046 -13.605 1.473 1.00 98.38 101 GLU A N 1
ATOM 835 C CA . GLU A 1 101 ? -10.466 -12.914 2.700 1.00 98.38 101 GLU A CA 1
ATOM 836 C C . GLU A 1 101 ? -9.649 -13.350 3.920 1.00 98.38 101 GLU A C 1
ATOM 838 O O . GLU A 1 101 ? -9.095 -12.509 4.627 1.00 98.38 101 GLU A O 1
ATOM 843 N N . ALA A 1 102 ? -9.461 -14.657 4.129 1.00 97.94 102 ALA A N 1
ATOM 844 C CA . ALA A 1 102 ? -8.623 -15.159 5.219 1.00 97.94 102 ALA A CA 1
ATOM 845 C C . ALA A 1 102 ? -7.160 -14.687 5.114 1.00 97.94 102 ALA A C 1
ATOM 847 O O . ALA A 1 102 ? -6.492 -14.464 6.126 1.00 97.94 102 ALA A O 1
ATOM 848 N N . THR A 1 103 ? -6.646 -14.536 3.892 1.00 96.31 103 THR A N 1
ATOM 849 C CA . THR A 1 103 ? -5.293 -14.018 3.650 1.00 96.31 103 THR A CA 1
ATOM 850 C C . THR A 1 103 ? -5.205 -12.528 3.968 1.00 96.31 103 THR A C 1
ATOM 852 O O . THR A 1 103 ? -4.267 -12.116 4.652 1.00 96.31 103 THR A O 1
ATOM 855 N N . LEU A 1 104 ? -6.201 -11.737 3.559 1.00 97.88 104 LEU A N 1
ATOM 856 C CA . LEU A 1 104 ? -6.267 -10.313 3.876 1.00 97.88 104 LEU A CA 1
ATOM 857 C C . LEU A 1 104 ? -6.419 -10.072 5.381 1.00 97.88 104 LEU A C 1
ATOM 859 O O . LEU A 1 104 ? -5.754 -9.185 5.896 1.00 97.88 104 LEU A O 1
ATOM 863 N N . ARG A 1 105 ? -7.183 -10.898 6.111 1.00 98.56 105 ARG A N 1
ATOM 864 C CA . ARG A 1 105 ? -7.264 -10.840 7.586 1.00 98.56 105 ARG A CA 1
ATOM 865 C C . ARG A 1 105 ? -5.892 -10.974 8.237 1.00 98.56 105 ARG A C 1
ATOM 867 O O . ARG A 1 105 ? -5.484 -10.131 9.029 1.00 98.56 105 ARG A O 1
ATOM 874 N N . ARG A 1 106 ? -5.127 -12.005 7.861 1.00 97.81 106 ARG A N 1
ATOM 875 C CA . ARG A 1 106 ? -3.759 -12.191 8.379 1.00 97.81 106 ARG A CA 1
ATOM 876 C C . ARG A 1 106 ? -2.858 -11.009 8.028 1.00 97.81 106 ARG A C 1
ATOM 878 O O . ARG A 1 106 ? -2.093 -10.552 8.878 1.00 97.81 106 ARG A O 1
ATOM 885 N N . TRP A 1 107 ? -2.963 -10.511 6.797 1.00 97.25 107 TRP A N 1
ATOM 886 C CA . TRP A 1 107 ? -2.207 -9.344 6.359 1.00 97.25 107 TRP A CA 1
ATOM 887 C C . TRP A 1 107 ? -2.596 -8.077 7.138 1.00 97.25 107 TRP A C 1
ATOM 889 O O . TRP A 1 107 ? -1.701 -7.349 7.563 1.00 97.25 107 TRP A O 1
ATOM 899 N N . TRP A 1 108 ? -3.888 -7.850 7.392 1.00 98.25 108 TRP A N 1
ATOM 900 C CA . TRP A 1 108 ? -4.420 -6.716 8.149 1.00 98.25 108 TRP A CA 1
ATOM 901 C C . TRP A 1 108 ? -3.852 -6.701 9.562 1.00 98.25 108 TRP A C 1
ATOM 903 O O . TRP A 1 108 ? -3.175 -5.743 9.930 1.00 98.25 108 TRP A O 1
ATOM 913 N N . ARG A 1 109 ? -4.006 -7.810 10.299 1.00 98.25 109 ARG A N 1
ATOM 914 C CA . ARG A 1 109 ? -3.471 -7.977 11.662 1.00 98.25 109 ARG A CA 1
ATOM 915 C C . ARG A 1 109 ? -1.987 -7.640 11.721 1.00 98.25 109 ARG A C 1
ATOM 917 O O . ARG A 1 109 ? -1.560 -6.822 12.528 1.00 98.25 109 ARG A O 1
ATOM 924 N N . ARG A 1 110 ? -1.184 -8.217 10.819 1.00 96.50 110 ARG A N 1
ATOM 925 C CA . ARG A 1 110 ? 0.261 -7.946 10.783 1.00 96.50 110 ARG A CA 1
ATOM 926 C C . ARG A 1 110 ? 0.577 -6.487 10.439 1.00 96.50 110 ARG A C 1
ATOM 928 O O . ARG A 1 110 ? 1.552 -5.942 10.962 1.00 96.50 110 ARG A O 1
ATOM 935 N N . THR A 1 111 ? -0.204 -5.885 9.548 1.00 96.25 111 THR A N 1
ATOM 936 C CA . THR A 1 111 ? -0.031 -4.510 9.064 1.00 96.25 111 THR A CA 1
ATOM 937 C C . THR A 1 111 ? -0.345 -3.483 10.142 1.00 96.25 111 THR A C 1
ATOM 939 O O . THR A 1 111 ? 0.425 -2.543 10.301 1.00 96.25 111 THR A O 1
ATOM 942 N N . VAL A 1 112 ? -1.406 -3.665 10.929 1.00 97.00 112 VAL A N 1
ATOM 943 C CA . VAL A 1 112 ? -1.782 -2.688 11.965 1.00 97.00 112 VAL A CA 1
ATOM 944 C C . VAL A 1 112 ? -1.013 -2.868 13.276 1.00 97.00 112 VAL A C 1
ATOM 946 O O . VAL A 1 112 ? -0.787 -1.888 13.981 1.00 97.00 112 VAL A O 1
ATOM 949 N N . SER A 1 113 ? -0.541 -4.082 13.576 1.00 94.62 113 SER A N 1
ATOM 950 C CA . SER A 1 113 ? 0.198 -4.378 14.815 1.00 94.62 113 SER A CA 1
ATOM 951 C C . SER A 1 113 ? 1.701 -4.085 14.756 1.00 94.62 113 SER A C 1
ATOM 953 O O . SER A 1 113 ? 2.349 -3.919 15.790 1.00 94.62 113 SER A O 1
ATOM 955 N N . GLY A 1 114 ? 2.306 -4.043 13.566 1.00 91.75 114 GLY A N 1
ATOM 956 C CA . GLY A 1 114 ? 3.765 -3.977 13.456 1.00 91.75 114 GLY A CA 1
ATOM 957 C C . GLY A 1 114 ? 4.465 -5.264 13.957 1.00 91.75 114 GLY A C 1
ATOM 958 O O . GLY A 1 114 ? 3.864 -6.340 13.935 1.00 91.75 114 GLY A O 1
ATOM 959 N N . PRO A 1 115 ? 5.760 -5.205 14.333 1.00 94.50 115 PRO A N 1
ATOM 960 C CA . PRO A 1 115 ? 6.627 -4.027 14.313 1.00 94.50 115 PRO A CA 1
ATOM 961 C C . PRO A 1 115 ? 6.872 -3.515 12.886 1.00 94.50 115 PRO A C 1
ATOM 963 O O . PRO A 1 115 ? 6.895 -4.291 11.927 1.00 94.50 115 PRO A O 1
ATOM 966 N N . PHE A 1 116 ? 7.076 -2.202 12.763 1.00 94.56 116 PHE A N 1
ATOM 967 C CA . PHE A 1 116 ? 7.375 -1.503 11.507 1.00 94.56 116 PHE A CA 1
ATOM 968 C C . PHE A 1 116 ? 8.889 -1.363 11.321 1.00 94.56 116 PHE A C 1
ATOM 970 O O . PHE A 1 116 ? 9.468 -0.293 11.501 1.00 94.56 116 PHE A O 1
ATOM 977 N N . ASN A 1 117 ? 9.545 -2.487 11.054 1.00 91.75 117 ASN A N 1
ATOM 978 C CA . ASN A 1 117 ? 10.991 -2.588 10.873 1.00 91.75 117 ASN A CA 1
ATOM 979 C C . ASN A 1 117 ? 11.338 -2.931 9.414 1.00 91.75 117 ASN A C 1
ATOM 981 O O . ASN A 1 117 ? 10.454 -3.075 8.571 1.00 91.75 117 ASN A O 1
ATOM 985 N N . GLY A 1 118 ? 12.629 -3.087 9.112 1.00 89.31 118 GLY A N 1
ATOM 986 C CA . GLY A 1 118 ? 13.066 -3.494 7.773 1.00 89.31 118 GLY A CA 1
ATOM 987 C C . GLY A 1 118 ? 12.409 -4.794 7.293 1.00 89.31 118 GLY A C 1
ATOM 988 O O . GLY A 1 118 ? 12.111 -4.909 6.110 1.00 89.31 118 GLY A O 1
ATOM 989 N N . GLU A 1 119 ? 12.117 -5.737 8.200 1.00 90.75 119 GLU A N 1
ATOM 990 C CA . GLU A 1 119 ? 11.510 -7.024 7.830 1.00 90.75 119 GLU A CA 1
ATOM 991 C C . GLU A 1 119 ? 10.084 -6.833 7.324 1.00 90.75 119 GLU A C 1
ATOM 993 O O . GLU A 1 119 ? 9.682 -7.425 6.327 1.00 90.75 119 GLU A O 1
ATOM 998 N N . TYR A 1 120 ? 9.328 -5.958 7.991 1.00 92.75 120 TYR A N 1
ATOM 999 C CA . TYR A 1 120 ? 7.989 -5.582 7.564 1.00 92.75 120 TYR A CA 1
ATOM 1000 C C . TYR A 1 120 ? 7.995 -4.973 6.160 1.00 92.75 120 TYR A C 1
ATOM 1002 O O . TYR A 1 120 ? 7.193 -5.367 5.318 1.00 92.75 120 TYR A O 1
ATOM 1010 N N . PHE A 1 121 ? 8.909 -4.044 5.883 1.00 92.38 121 PHE A N 1
ATOM 1011 C CA . PHE A 1 121 ? 8.967 -3.386 4.577 1.00 92.38 121 PHE A CA 1
ATOM 1012 C C . PHE A 1 121 ? 9.471 -4.317 3.467 1.00 92.38 121 PHE A C 1
ATOM 1014 O O . PHE A 1 121 ? 8.934 -4.281 2.361 1.00 92.38 121 PHE A O 1
ATOM 1021 N N . ALA A 1 122 ? 10.418 -5.211 3.767 1.00 90.50 122 ALA A N 1
ATOM 1022 C CA . ALA A 1 122 ? 10.829 -6.274 2.851 1.00 90.50 122 ALA A CA 1
ATOM 1023 C C . ALA A 1 122 ? 9.668 -7.240 2.545 1.00 90.50 122 ALA A C 1
ATOM 1025 O O . ALA A 1 122 ? 9.455 -7.618 1.393 1.00 90.50 122 ALA A O 1
ATOM 1026 N N . TRP A 1 123 ? 8.867 -7.592 3.556 1.00 90.81 123 TRP A N 1
ATOM 1027 C CA . TRP A 1 123 ? 7.659 -8.393 3.368 1.00 90.81 123 TRP A CA 1
ATOM 1028 C C . TRP A 1 123 ? 6.620 -7.679 2.495 1.00 90.81 123 TRP A C 1
ATOM 1030 O O . TRP A 1 123 ? 6.044 -8.309 1.613 1.00 90.81 123 TRP A O 1
ATOM 1040 N N . GLN A 1 124 ? 6.413 -6.370 2.663 1.00 91.75 124 GLN A N 1
ATOM 1041 C CA . GLN A 1 124 ? 5.487 -5.610 1.814 1.00 91.75 124 GLN A CA 1
ATOM 1042 C C . GLN A 1 124 ? 5.953 -5.527 0.349 1.00 91.75 124 GLN A C 1
ATOM 1044 O O . GLN A 1 124 ? 5.129 -5.633 -0.559 1.00 91.75 124 GLN A O 1
ATOM 1049 N N . ALA A 1 125 ? 7.263 -5.430 0.096 1.00 88.50 125 ALA A N 1
ATOM 1050 C CA . ALA A 1 125 ? 7.812 -5.547 -1.258 1.00 88.50 125 ALA A CA 1
ATOM 1051 C C . ALA A 1 125 ? 7.493 -6.922 -1.882 1.00 88.50 125 ALA A C 1
ATOM 1053 O O . ALA A 1 125 ? 7.006 -7.005 -3.011 1.00 88.50 125 ALA A O 1
ATOM 1054 N N . LEU A 1 126 ? 7.660 -8.009 -1.115 1.00 86.19 126 LEU A N 1
ATOM 1055 C CA . LEU A 1 126 ? 7.282 -9.360 -1.547 1.00 86.19 126 LEU A CA 1
ATOM 1056 C C . LEU A 1 126 ? 5.773 -9.493 -1.807 1.00 86.19 126 LEU A C 1
ATOM 1058 O O . LEU A 1 126 ? 5.374 -10.113 -2.794 1.00 86.19 126 LEU A O 1
ATOM 1062 N N . VAL A 1 127 ? 4.929 -8.907 -0.951 1.00 85.69 127 VAL A N 1
ATOM 1063 C CA . VAL A 1 127 ? 3.475 -8.853 -1.171 1.00 85.69 127 VAL A CA 1
ATOM 1064 C C . VAL A 1 127 ? 3.178 -8.205 -2.522 1.00 85.69 127 VAL A C 1
ATOM 1066 O O . VAL A 1 127 ? 2.346 -8.728 -3.262 1.00 85.69 127 VAL A O 1
ATOM 1069 N N . GLY A 1 128 ? 3.890 -7.140 -2.901 1.00 84.12 128 GLY A N 1
ATOM 1070 C CA . GLY A 1 128 ? 3.790 -6.545 -4.234 1.00 84.12 128 GLY A CA 1
ATOM 1071 C C . GLY A 1 128 ? 4.027 -7.555 -5.362 1.00 84.12 128 GLY A C 1
ATOM 1072 O O . GLY A 1 128 ? 3.192 -7.692 -6.254 1.00 84.12 128 GLY A O 1
ATOM 1073 N N . LEU A 1 129 ? 5.092 -8.353 -5.284 1.00 87.19 129 LEU A N 1
ATOM 1074 C CA . LEU A 1 129 ? 5.412 -9.351 -6.317 1.00 87.19 129 LEU A CA 1
ATOM 1075 C C . LEU A 1 129 ? 4.354 -10.452 -6.467 1.00 87.19 129 LEU A C 1
ATOM 1077 O O . LEU A 1 129 ? 4.100 -10.937 -7.572 1.00 87.19 129 LEU A O 1
ATOM 1081 N N . VAL A 1 130 ? 3.687 -10.834 -5.374 1.00 88.81 130 VAL A N 1
ATOM 1082 C CA . VAL A 1 130 ? 2.566 -11.788 -5.436 1.00 88.81 130 VAL A CA 1
ATOM 1083 C C . VAL A 1 130 ? 1.425 -11.242 -6.301 1.00 88.81 130 VAL A C 1
ATOM 1085 O O . VAL A 1 130 ? 0.782 -12.004 -7.027 1.00 88.81 130 VAL A O 1
ATOM 1088 N N . HIS A 1 131 ? 1.195 -9.932 -6.264 1.00 92.19 131 HIS A N 1
ATOM 1089 C CA . HIS A 1 131 ? 0.161 -9.275 -7.057 1.00 92.19 131 HIS A CA 1
ATOM 1090 C C . HIS A 1 131 ? 0.550 -9.158 -8.542 1.00 92.19 131 HIS A C 1
ATOM 1092 O O . HIS A 1 131 ? -0.312 -9.383 -9.394 1.00 92.19 131 HIS A O 1
ATOM 1098 N N . VAL A 1 132 ? 1.840 -8.969 -8.863 1.00 89.31 132 VAL A N 1
ATOM 1099 C CA . VAL A 1 132 ? 2.359 -9.052 -10.248 1.00 89.31 132 VAL A CA 1
ATOM 1100 C C . VAL A 1 132 ? 2.020 -10.407 -10.871 1.00 89.31 132 VAL A C 1
ATOM 1102 O O . VAL A 1 132 ? 1.454 -10.475 -11.962 1.00 89.31 132 VAL A O 1
ATOM 1105 N N . LYS A 1 133 ? 2.278 -11.508 -10.148 1.00 89.44 133 LYS A N 1
ATOM 1106 C CA . LYS A 1 133 ? 1.946 -12.871 -10.609 1.00 89.44 133 LYS A CA 1
ATOM 1107 C C . LYS A 1 133 ? 0.450 -13.049 -10.903 1.00 89.44 133 LYS A C 1
ATOM 1109 O O . LYS A 1 133 ? 0.079 -13.868 -11.740 1.00 89.44 133 LYS A O 1
ATOM 1114 N N . ARG A 1 134 ? -0.407 -12.311 -10.196 1.00 92.38 134 ARG A N 1
ATOM 1115 C CA . ARG A 1 134 ? -1.871 -12.342 -10.323 1.00 92.38 134 ARG A CA 1
ATOM 1116 C C . ARG A 1 134 ? -2.408 -11.319 -11.326 1.00 92.38 134 ARG A C 1
ATOM 1118 O O . ARG A 1 134 ? -3.620 -11.200 -11.432 1.00 92.38 134 ARG A O 1
ATOM 1125 N N . GLN A 1 135 ? -1.538 -10.602 -12.043 1.00 93.19 135 GLN A N 1
ATOM 1126 C CA . GLN A 1 135 ? -1.915 -9.565 -13.012 1.00 93.19 135 GLN A CA 1
ATOM 1127 C C . GLN A 1 135 ? -2.755 -8.431 -12.404 1.00 93.19 135 GLN A C 1
ATOM 1129 O O . GLN A 1 135 ? -3.532 -7.773 -13.094 1.00 93.19 135 GLN A O 1
ATOM 1134 N N . VAL A 1 136 ? -2.597 -8.183 -11.105 1.00 96.06 136 VAL A N 1
ATOM 1135 C CA . VAL A 1 136 ? -3.143 -6.976 -10.483 1.00 96.06 136 VAL A CA 1
ATOM 1136 C C . VAL A 1 136 ? -2.278 -5.811 -10.947 1.00 96.06 136 VAL A C 1
ATOM 1138 O O . VAL A 1 136 ? -1.056 -5.913 -10.918 1.00 96.06 136 VAL A O 1
ATOM 1141 N N . SER A 1 137 ? -2.889 -4.722 -11.407 1.00 95.38 137 SER A N 1
ATOM 1142 C CA . SER A 1 137 ? -2.149 -3.547 -11.876 1.00 95.38 137 SER A CA 1
ATOM 1143 C C . SER A 1 137 ? -1.816 -2.584 -10.732 1.00 95.38 137 SER A C 1
ATOM 1145 O O . SER A 1 137 ? -2.491 -2.563 -9.700 1.00 95.38 137 SER A O 1
ATOM 1147 N N . ASN A 1 138 ? -0.827 -1.708 -10.942 1.00 93.88 138 ASN A N 1
ATOM 1148 C CA . ASN A 1 138 ? -0.533 -0.621 -9.999 1.00 93.88 138 ASN A CA 1
ATOM 1149 C C . ASN A 1 138 ? -1.749 0.293 -9.762 1.00 93.88 138 ASN A C 1
ATOM 1151 O O . ASN A 1 138 ? -1.949 0.751 -8.641 1.00 93.88 138 ASN A O 1
ATOM 1155 N N . ALA A 1 139 ? -2.598 0.507 -10.775 1.00 96.12 139 ALA A N 1
ATOM 1156 C CA . ALA A 1 139 ? -3.828 1.285 -10.626 1.00 96.12 139 ALA A CA 1
ATOM 1157 C C . ALA A 1 139 ? -4.828 0.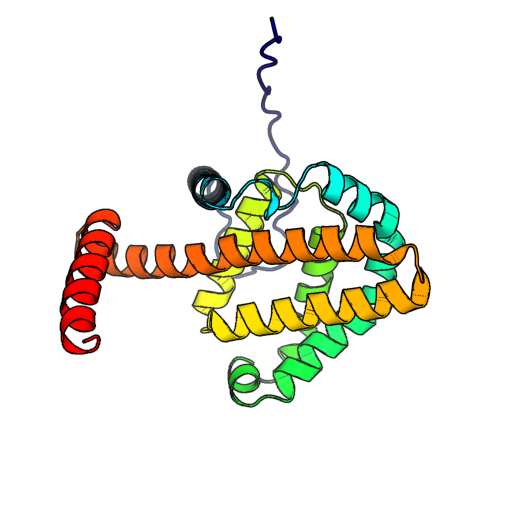606 -9.673 1.00 96.12 139 ALA A C 1
ATOM 1159 O O . ALA A 1 139 ? -5.389 1.265 -8.801 1.00 96.12 139 ALA A O 1
ATOM 1160 N N . MET A 1 140 ? -5.004 -0.716 -9.787 1.00 97.62 140 MET A N 1
ATOM 1161 C CA . MET A 1 140 ? -5.849 -1.486 -8.867 1.00 97.62 140 MET A CA 1
ATOM 1162 C C . MET A 1 140 ? -5.295 -1.450 -7.438 1.00 97.62 140 MET A C 1
ATOM 1164 O O . MET A 1 140 ? -6.048 -1.214 -6.496 1.00 97.62 140 MET A O 1
ATOM 1168 N N . MET A 1 141 ? -3.979 -1.635 -7.276 1.00 96.19 141 MET A N 1
ATOM 1169 C CA . MET A 1 141 ? -3.325 -1.553 -5.965 1.00 96.19 141 MET A CA 1
ATOM 1170 C C . MET A 1 141 ? -3.500 -0.177 -5.321 1.00 96.19 141 MET A C 1
ATOM 1172 O O . MET A 1 141 ? -3.900 -0.096 -4.161 1.00 96.19 141 MET A O 1
ATOM 1176 N N . ALA A 1 142 ? -3.223 0.897 -6.063 1.00 96.06 142 ALA A N 1
ATOM 1177 C CA . ALA A 1 142 ? -3.350 2.263 -5.568 1.00 96.06 142 ALA A CA 1
ATOM 1178 C C . ALA A 1 142 ? -4.802 2.600 -5.201 1.00 96.06 142 ALA A C 1
ATOM 1180 O O . ALA A 1 142 ? -5.046 3.152 -4.129 1.00 96.06 142 ALA A O 1
ATOM 1181 N N . GLY A 1 143 ? -5.766 2.207 -6.042 1.00 97.75 143 GLY A N 1
ATOM 1182 C CA . GLY A 1 143 ? -7.191 2.400 -5.772 1.00 97.75 143 GLY A CA 1
ATOM 1183 C C . GLY A 1 143 ? -7.639 1.717 -4.480 1.00 97.75 143 GLY A C 1
ATOM 1184 O O . GLY A 1 143 ? -8.278 2.346 -3.639 1.00 97.75 143 GLY A O 1
ATOM 1185 N N . MET A 1 144 ? -7.236 0.462 -4.264 1.00 98.19 144 MET A N 1
ATOM 1186 C CA . MET A 1 144 ? -7.612 -0.268 -3.050 1.00 98.19 144 MET A CA 1
ATOM 1187 C C . MET A 1 144 ? -6.903 0.225 -1.786 1.00 98.19 144 MET A C 1
ATOM 1189 O O . MET A 1 144 ? -7.482 0.165 -0.701 1.00 98.19 144 MET A O 1
ATOM 1193 N N . TRP A 1 145 ? -5.682 0.753 -1.893 1.00 97.50 145 TRP A N 1
ATOM 1194 C CA . TRP A 1 145 ? -5.061 1.476 -0.781 1.00 97.50 145 TRP A CA 1
ATOM 1195 C C . TRP A 1 145 ? -5.801 2.769 -0.449 1.00 97.50 145 TRP A C 1
ATOM 1197 O O . TRP A 1 145 ? -6.018 3.042 0.731 1.00 97.50 145 TRP A O 1
ATOM 1207 N N . GLY A 1 146 ? -6.229 3.526 -1.465 1.00 98.25 146 GLY A N 1
ATOM 1208 C CA . GLY A 1 146 ? -7.081 4.703 -1.288 1.00 98.25 146 GLY A CA 1
ATOM 1209 C C . GLY A 1 146 ? -8.373 4.360 -0.546 1.00 98.25 146 GLY A C 1
ATOM 1210 O O . GLY A 1 146 ? -8.671 4.977 0.474 1.00 98.25 146 GLY A O 1
ATOM 1211 N N . TRP A 1 147 ? -9.058 3.300 -0.982 1.00 98.62 147 TRP A N 1
ATOM 1212 C CA . TRP A 1 147 ? -10.261 2.788 -0.323 1.00 98.62 147 TRP A CA 1
ATOM 1213 C C . TRP A 1 147 ? -10.019 2.413 1.149 1.00 98.62 147 TRP A C 1
ATOM 1215 O O . TRP A 1 147 ? -10.789 2.801 2.025 1.00 98.62 147 TRP A O 1
ATOM 1225 N N . MET A 1 148 ? -8.924 1.704 1.461 1.00 98.38 148 MET A N 1
ATOM 1226 C CA . MET A 1 148 ? -8.607 1.341 2.851 1.00 98.38 148 MET A CA 1
ATOM 1227 C C . MET A 1 148 ? -8.330 2.572 3.721 1.00 98.38 148 MET A C 1
ATOM 1229 O O . MET A 1 148 ? -8.762 2.615 4.871 1.00 98.38 148 MET A O 1
ATOM 1233 N N . VAL A 1 149 ? -7.610 3.570 3.196 1.00 98.56 149 VAL A N 1
ATOM 1234 C CA . VAL A 1 149 ? -7.337 4.827 3.914 1.00 98.56 149 VAL A CA 1
ATOM 1235 C C . VAL A 1 149 ? -8.628 5.582 4.195 1.00 98.56 149 VAL A C 1
ATOM 1237 O O . VAL A 1 149 ? -8.812 6.071 5.311 1.00 98.56 149 VAL A O 1
ATOM 1240 N N . GLU A 1 150 ? -9.525 5.663 3.215 1.00 98.56 150 GLU A N 1
ATOM 1241 C CA . GLU A 1 150 ? -10.836 6.283 3.382 1.00 98.56 150 GLU A CA 1
ATOM 1242 C C . GLU A 1 150 ? -11.647 5.563 4.460 1.00 98.56 150 GLU A C 1
ATOM 1244 O O . GLU A 1 150 ? -12.050 6.200 5.434 1.00 98.56 150 GLU A O 1
ATOM 1249 N N . ARG A 1 151 ? -11.771 4.233 4.377 1.00 98.44 151 ARG A N 1
ATOM 1250 C CA . ARG A 1 151 ? -12.547 3.458 5.350 1.00 98.44 151 ARG A CA 1
ATOM 1251 C C . ARG A 1 151 ? -11.986 3.557 6.767 1.00 98.44 151 ARG A C 1
ATOM 1253 O O . ARG A 1 151 ? -12.739 3.785 7.705 1.00 98.44 151 ARG A O 1
ATOM 1260 N N . VAL A 1 152 ? -10.667 3.469 6.942 1.00 98.50 152 VAL A N 1
ATOM 1261 C CA . VAL A 1 152 ? -10.031 3.696 8.253 1.00 98.50 152 VAL A CA 1
ATOM 1262 C C . VAL A 1 152 ? -10.286 5.113 8.759 1.00 98.50 152 VAL A C 1
ATOM 1264 O O . VAL A 1 152 ? -10.456 5.317 9.958 1.00 98.50 152 VAL A O 1
ATOM 1267 N N . SER A 1 153 ? -10.327 6.100 7.864 1.00 98.56 153 SER A N 1
ATOM 1268 C CA . SER A 1 153 ? -10.608 7.484 8.243 1.00 98.56 153 SER A CA 1
ATOM 1269 C C . SER A 1 153 ? -12.048 7.687 8.693 1.00 98.56 153 SER A C 1
ATOM 1271 O O . SER A 1 153 ? -12.281 8.430 9.643 1.00 98.56 153 SER A O 1
ATOM 1273 N N . GLU A 1 154 ? -13.009 7.048 8.034 1.00 98.38 154 GLU A N 1
ATOM 1274 C CA . GLU A 1 154 ? -14.419 7.052 8.436 1.00 98.38 154 GLU A CA 1
ATOM 1275 C C . GLU A 1 154 ? -14.594 6.433 9.824 1.00 98.38 154 GLU A C 1
ATOM 1277 O O . GLU A 1 154 ? -15.119 7.087 10.724 1.00 98.38 154 GLU A O 1
ATOM 1282 N N . GLU A 1 155 ? -14.069 5.224 10.017 1.00 98.25 155 GLU A N 1
ATOM 1283 C CA . GLU A 1 155 ? -14.139 4.486 11.281 1.00 98.25 155 GLU A CA 1
ATOM 1284 C C . GLU A 1 155 ? -13.454 5.261 12.419 1.00 98.25 155 GLU A C 1
ATOM 1286 O O . GLU A 1 155 ? -14.013 5.439 13.501 1.00 98.25 155 GLU A O 1
ATOM 1291 N N . ALA A 1 156 ? -12.270 5.831 12.163 1.00 98.38 156 ALA A N 1
ATOM 1292 C CA . ALA A 1 156 ? -11.566 6.642 13.149 1.00 98.38 156 ALA A CA 1
ATOM 1293 C C . ALA A 1 156 ? -12.356 7.897 13.543 1.00 98.38 156 ALA A C 1
ATOM 1295 O O . ALA A 1 156 ? -12.382 8.242 14.722 1.00 98.38 156 ALA A O 1
ATOM 1296 N N . ARG A 1 157 ? -12.993 8.592 12.590 1.00 98.44 157 ARG A N 1
ATOM 1297 C CA . ARG A 1 157 ? -13.823 9.772 12.897 1.00 98.44 157 ARG A CA 1
ATOM 1298 C C . ARG A 1 157 ? -15.056 9.398 13.712 1.00 98.44 157 ARG A C 1
ATOM 1300 O O . ARG A 1 157 ? -15.400 10.147 14.619 1.00 98.44 157 ARG A O 1
ATOM 1307 N N . GLN A 1 158 ? -15.691 8.270 13.403 1.00 97.75 158 GLN A N 1
ATOM 1308 C CA . GLN A 1 158 ? -16.864 7.793 14.135 1.00 97.75 158 GLN A CA 1
ATOM 1309 C C . GLN A 1 158 ? -16.525 7.425 15.585 1.00 97.75 158 GLN A C 1
ATOM 1311 O O . GLN A 1 158 ? -17.233 7.840 16.494 1.00 97.75 158 GLN A O 1
ATOM 1316 N N . GLU A 1 159 ? -15.422 6.709 15.807 1.00 97.62 159 GLU A N 1
ATOM 1317 C CA . GLU A 1 159 ? -15.069 6.168 17.128 1.00 97.62 159 GLU A CA 1
ATOM 1318 C C . GLU A 1 159 ? -14.270 7.154 18.004 1.00 97.62 159 GLU A C 1
ATOM 1320 O O . GLU A 1 159 ? -14.345 7.108 19.230 1.00 97.62 159 GLU A O 1
ATOM 1325 N N . LEU A 1 160 ? -13.475 8.050 17.401 1.00 97.94 160 LEU A N 1
ATOM 1326 C CA . LEU A 1 160 ? -12.564 8.951 18.130 1.00 97.94 160 LEU A CA 1
ATOM 1327 C C . LEU A 1 160 ? -12.941 10.437 18.033 1.00 97.94 160 LEU A C 1
ATOM 1329 O O . LEU A 1 160 ? -12.350 11.257 18.742 1.00 97.94 160 LEU A O 1
ATOM 1333 N N . GLY A 1 161 ? -13.864 10.812 17.142 1.00 96.69 161 GLY A N 1
ATOM 1334 C CA . GLY A 1 161 ? -14.236 12.207 16.905 1.00 96.69 161 GLY A CA 1
ATOM 1335 C C . GLY A 1 161 ? -13.025 13.081 16.561 1.00 96.69 161 GLY A C 1
ATOM 1336 O O . GLY A 1 161 ? -12.231 12.768 15.667 1.00 96.69 161 GLY A O 1
ATOM 1337 N N . GLU A 1 162 ? -12.843 14.172 17.306 1.00 93.88 162 GLU A N 1
ATOM 1338 C CA . GLU A 1 162 ? -11.735 15.123 17.128 1.00 93.88 162 GLU A CA 1
ATOM 1339 C C . GLU A 1 162 ? -10.347 14.488 17.328 1.00 93.88 162 GLU A C 1
ATOM 1341 O O . GLU A 1 162 ? -9.359 14.941 16.747 1.00 93.88 162 GLU A O 1
ATOM 1346 N N . GLN A 1 163 ? -10.255 13.392 18.090 1.00 96.06 163 GLN A N 1
ATOM 1347 C CA . GLN A 1 163 ? -8.992 12.692 18.349 1.00 96.06 163 GLN A CA 1
ATOM 1348 C C . GLN A 1 163 ? -8.580 11.739 17.214 1.00 96.06 163 GLN A C 1
ATOM 1350 O O . GLN A 1 163 ? -7.549 11.074 17.313 1.00 96.06 163 GLN A O 1
ATOM 1355 N N . SER A 1 164 ? -9.354 11.664 16.129 1.00 98.38 164 SER A N 1
ATOM 1356 C CA . SER A 1 164 ? -9.098 10.763 14.997 1.00 98.38 164 SER A CA 1
ATOM 1357 C C . SER A 1 164 ? -7.880 11.154 14.154 1.00 98.38 164 SER A C 1
ATOM 1359 O O . SER A 1 164 ? -7.212 10.286 13.586 1.00 98.38 164 SER A O 1
ATOM 1361 N N . LEU A 1 165 ? -7.552 12.450 14.083 1.00 98.38 165 LEU A N 1
ATOM 1362 C CA . LEU A 1 165 ? -6.574 12.978 13.128 1.00 98.38 165 LEU A CA 1
ATOM 1363 C C . LEU A 1 165 ? -5.182 12.317 13.217 1.00 98.38 165 LEU A C 1
ATOM 1365 O O . LEU A 1 165 ? -4.645 11.954 12.167 1.00 98.38 165 LEU A O 1
ATOM 1369 N N . PRO A 1 166 ? -4.578 12.102 14.403 1.00 98.25 166 PRO A N 1
ATOM 1370 C CA . PRO A 1 166 ? -3.280 11.438 14.493 1.00 98.25 166 PRO A CA 1
ATOM 1371 C C . PRO A 1 166 ? -3.292 10.007 13.943 1.00 98.25 166 PRO A C 1
ATOM 1373 O O . PRO A 1 166 ? -2.339 9.616 13.265 1.00 98.25 166 PRO A O 1
ATOM 1376 N N . LEU A 1 167 ? -4.360 9.239 14.199 1.00 98.69 167 LEU A N 1
ATOM 1377 C CA . LEU A 1 167 ? -4.510 7.871 13.695 1.00 98.69 167 LEU A CA 1
ATOM 1378 C C . LEU A 1 167 ? -4.633 7.862 12.170 1.00 98.69 167 LEU A C 1
ATOM 1380 O O . LEU A 1 167 ? -3.911 7.121 11.503 1.00 98.69 167 LEU A O 1
ATOM 1384 N N . ILE A 1 168 ? -5.475 8.743 11.626 1.00 98.62 168 ILE A N 1
ATOM 1385 C CA . ILE A 1 168 ? -5.657 8.913 10.180 1.00 98.62 168 ILE A CA 1
ATOM 1386 C C . ILE A 1 168 ? -4.321 9.230 9.515 1.00 98.62 168 ILE A C 1
ATOM 1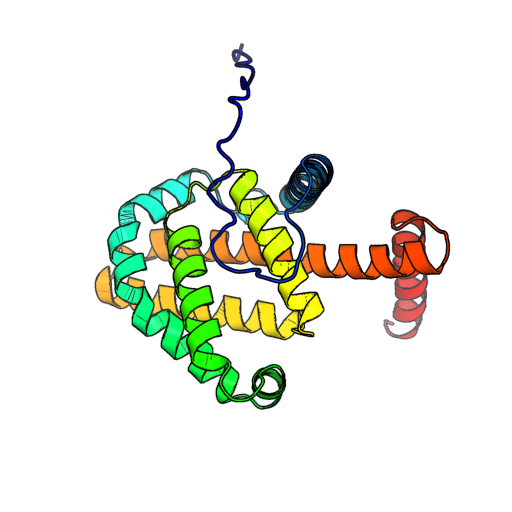388 O O . ILE A 1 168 ? -3.906 8.552 8.582 1.00 98.62 168 ILE A O 1
ATOM 1392 N N . GLN A 1 169 ? -3.589 10.215 10.033 1.00 98.31 169 GLN A N 1
ATOM 1393 C CA . GLN A 1 169 ? -2.297 10.603 9.476 1.00 98.31 169 GLN A CA 1
ATOM 1394 C C . GLN A 1 169 ? -1.249 9.483 9.559 1.00 98.31 169 GLN A C 1
ATOM 1396 O O . GLN A 1 169 ? -0.454 9.320 8.630 1.00 98.31 169 GLN A O 1
ATOM 1401 N N . ALA A 1 170 ? -1.225 8.726 10.660 1.00 98.38 170 ALA A N 1
ATOM 1402 C CA . ALA A 1 170 ? -0.325 7.590 10.823 1.00 98.38 170 ALA A CA 1
ATOM 1403 C C . ALA A 1 170 ? -0.639 6.476 9.812 1.00 98.38 170 ALA A C 1
ATOM 1405 O O . ALA A 1 170 ? 0.274 5.972 9.154 1.00 98.38 170 ALA A O 1
ATOM 1406 N N . PHE A 1 171 ? -1.920 6.139 9.636 1.00 98.50 171 PHE A N 1
ATOM 1407 C CA . PHE A 1 171 ? -2.358 5.130 8.674 1.00 98.50 171 PHE A CA 1
ATOM 1408 C C . PHE A 1 171 ? -2.140 5.579 7.221 1.00 98.50 171 PHE A C 1
ATOM 1410 O O . PHE A 1 171 ? -1.640 4.803 6.412 1.00 98.50 171 PHE A O 1
ATOM 1417 N N . SER A 1 172 ? -2.392 6.847 6.887 1.00 98.19 172 SER A N 1
ATOM 1418 C CA . SER A 1 172 ? -2.116 7.382 5.547 1.00 98.19 172 SER A CA 1
ATOM 1419 C C . SER A 1 172 ? -0.629 7.330 5.195 1.00 98.19 172 SER A C 1
ATOM 1421 O O . SER A 1 172 ? -0.274 6.943 4.083 1.00 98.19 172 SER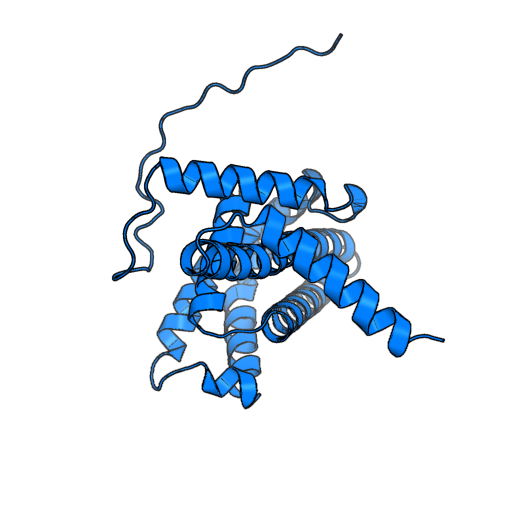 A O 1
ATOM 1423 N N . ARG A 1 173 ? 0.271 7.652 6.138 1.00 98.12 173 ARG A N 1
ATOM 1424 C CA . ARG A 1 173 ? 1.722 7.504 5.917 1.00 98.12 173 ARG A CA 1
ATOM 1425 C C . ARG A 1 173 ? 2.142 6.042 5.797 1.00 98.12 173 ARG A C 1
ATOM 1427 O O . ARG A 1 173 ? 3.028 5.742 4.994 1.00 98.12 173 ARG A O 1
ATOM 1434 N N . LEU A 1 174 ? 1.511 5.129 6.542 1.00 97.88 174 LEU A N 1
ATOM 1435 C CA . LEU A 1 174 ? 1.702 3.687 6.359 1.00 97.88 174 LEU A CA 1
ATOM 1436 C C . LEU A 1 174 ? 1.328 3.269 4.933 1.00 97.88 174 LEU A C 1
ATOM 1438 O O . LEU A 1 174 ? 2.162 2.699 4.231 1.00 97.88 174 LEU A O 1
ATOM 1442 N N . ALA A 1 175 ? 0.112 3.606 4.503 1.00 97.44 175 ALA A N 1
ATOM 1443 C CA . ALA A 1 175 ? -0.419 3.283 3.187 1.00 97.44 175 ALA A CA 1
ATOM 1444 C C . ALA A 1 175 ? 0.448 3.850 2.058 1.00 97.44 175 ALA A C 1
ATOM 1446 O O . ALA A 1 175 ? 0.817 3.112 1.147 1.00 97.44 175 ALA A O 1
ATOM 1447 N N . ALA A 1 176 ? 0.848 5.122 2.144 1.00 96.44 176 ALA A N 1
ATOM 1448 C CA . ALA A 1 176 ? 1.721 5.757 1.158 1.00 96.44 176 ALA A CA 1
ATOM 1449 C C . ALA A 1 176 ? 3.085 5.056 1.067 1.00 96.44 176 ALA A C 1
ATOM 1451 O O . ALA A 1 176 ? 3.564 4.757 -0.026 1.00 96.44 176 ALA A O 1
ATOM 1452 N N . SER A 1 177 ? 3.684 4.727 2.215 1.00 96.44 177 SER A N 1
ATOM 1453 C CA . SER A 1 177 ? 4.991 4.060 2.251 1.00 96.44 177 SER A CA 1
ATOM 1454 C C . SER A 1 177 ? 4.937 2.656 1.656 1.00 96.44 177 SER A C 1
ATOM 1456 O O . SER A 1 177 ? 5.814 2.267 0.888 1.00 96.44 177 SER A O 1
ATOM 1458 N N . VAL A 1 178 ? 3.899 1.889 1.998 1.00 95.56 178 VAL A N 1
ATOM 1459 C CA . VAL A 1 178 ? 3.705 0.535 1.470 1.00 95.56 178 VAL A CA 1
ATOM 1460 C C . VAL A 1 178 ? 3.351 0.569 -0.017 1.00 95.56 178 VAL A C 1
ATOM 1462 O O . VAL A 1 178 ? 3.880 -0.234 -0.782 1.00 95.56 178 VAL A O 1
ATOM 1465 N N . SER A 1 179 ? 2.528 1.524 -0.451 1.00 95.06 179 SER A N 1
ATOM 1466 C CA . SER A 1 179 ? 2.183 1.702 -1.865 1.00 95.06 179 SER A CA 1
ATOM 1467 C C . SER A 1 179 ? 3.416 2.004 -2.713 1.00 95.06 179 SER A C 1
ATOM 1469 O O . SER A 1 179 ? 3.578 1.399 -3.768 1.00 95.06 179 SER A O 1
ATOM 1471 N N . ALA A 1 180 ? 4.320 2.868 -2.237 1.00 94.00 180 ALA A N 1
ATOM 1472 C CA . ALA A 1 180 ? 5.576 3.165 -2.926 1.00 94.00 180 ALA A CA 1
ATOM 1473 C C . ALA A 1 180 ? 6.473 1.921 -3.056 1.00 94.00 180 ALA A C 1
ATOM 1475 O O . ALA A 1 180 ? 6.986 1.638 -4.138 1.00 94.00 180 ALA A O 1
ATOM 1476 N N . LEU A 1 181 ? 6.606 1.137 -1.978 1.00 92.69 181 LEU A N 1
ATOM 1477 C CA . LEU A 1 181 ? 7.351 -0.128 -1.989 1.00 92.69 181 LEU A CA 1
ATOM 1478 C C . LEU A 1 181 ? 6.787 -1.116 -3.010 1.00 92.69 181 LEU A C 1
ATOM 1480 O O . LEU A 1 181 ? 7.543 -1.706 -3.780 1.00 92.69 181 LEU A O 1
ATOM 1484 N N . ILE A 1 182 ? 5.467 -1.283 -3.028 1.00 91.44 182 ILE A N 1
ATOM 1485 C CA . ILE A 1 182 ? 4.781 -2.181 -3.956 1.00 91.44 182 ILE A CA 1
ATOM 1486 C C . ILE A 1 182 ? 4.966 -1.699 -5.397 1.00 91.44 182 ILE A C 1
ATOM 1488 O O . ILE A 1 182 ? 5.410 -2.480 -6.234 1.00 91.44 182 ILE A O 1
ATOM 1492 N N . ALA A 1 183 ? 4.684 -0.426 -5.678 1.00 92.38 183 ALA A N 1
ATOM 1493 C CA . ALA A 1 183 ? 4.742 0.128 -7.028 1.00 92.38 183 ALA A CA 1
ATOM 1494 C C . ALA A 1 183 ? 6.145 0.024 -7.640 1.00 92.38 183 ALA A C 1
ATOM 1496 O O . ALA A 1 183 ? 6.279 -0.399 -8.788 1.00 92.38 183 ALA A O 1
ATOM 1497 N N . GLN A 1 184 ? 7.187 0.339 -6.865 1.00 91.31 184 GLN A N 1
ATOM 1498 C CA . GLN A 1 184 ? 8.560 0.201 -7.344 1.00 91.31 184 GLN A CA 1
ATOM 1499 C C . GLN A 1 184 ? 8.955 -1.273 -7.514 1.00 91.31 184 GLN A C 1
ATOM 1501 O O . GLN A 1 184 ? 9.583 -1.625 -8.506 1.00 91.31 184 GLN A O 1
ATOM 1506 N N . SER A 1 185 ? 8.497 -2.167 -6.626 1.00 89.25 185 SER A N 1
ATOM 1507 C CA . SER A 1 185 ? 8.754 -3.611 -6.762 1.00 89.25 185 SER A CA 1
ATOM 1508 C C . SER A 1 185 ? 8.169 -4.204 -8.052 1.00 89.25 185 SER A C 1
ATOM 1510 O O . SER A 1 185 ? 8.727 -5.159 -8.589 1.00 89.25 185 SER A O 1
ATOM 1512 N N . TYR A 1 186 ? 7.062 -3.657 -8.569 1.00 91.31 186 TYR A N 1
ATOM 1513 C CA . TYR A 1 186 ? 6.505 -4.075 -9.861 1.00 91.31 186 TYR A CA 1
ATOM 1514 C C . TYR A 1 186 ? 7.451 -3.735 -11.009 1.00 91.31 186 TYR A C 1
ATOM 1516 O O . TYR A 1 186 ? 7.744 -4.595 -11.841 1.00 91.31 186 TYR A O 1
ATOM 1524 N N . LEU A 1 187 ? 7.916 -2.483 -11.052 1.00 89.75 187 LEU A N 1
ATOM 1525 C CA . LEU A 1 187 ? 8.839 -2.015 -12.080 1.00 89.75 187 LEU A CA 1
ATOM 1526 C C . LEU A 1 187 ? 10.134 -2.831 -12.044 1.00 89.75 187 LEU A C 1
ATOM 1528 O O . LEU A 1 187 ? 10.541 -3.373 -13.073 1.00 89.75 187 LEU A O 1
ATOM 1532 N N . ASP A 1 188 ? 10.712 -2.993 -10.853 1.00 89.69 188 ASP A N 1
ATOM 1533 C CA . ASP A 1 188 ? 11.933 -3.767 -10.642 1.00 89.69 188 ASP A CA 1
ATOM 1534 C C . ASP A 1 188 ? 11.780 -5.208 -11.152 1.00 89.69 188 ASP A C 1
ATOM 1536 O O . ASP A 1 188 ? 12.675 -5.716 -11.823 1.00 89.69 188 ASP A O 1
ATOM 1540 N N . GLU A 1 189 ? 10.654 -5.884 -10.888 1.00 90.44 189 GLU A N 1
ATOM 1541 C CA . GLU A 1 189 ? 10.459 -7.265 -11.352 1.00 90.44 189 GLU A CA 1
ATOM 1542 C C . GLU A 1 189 ? 10.252 -7.357 -12.868 1.00 90.44 189 GLU A C 1
ATOM 1544 O O . GLU A 1 189 ? 10.785 -8.269 -13.504 1.00 90.44 189 GLU A O 1
ATOM 1549 N N . HIS A 1 190 ? 9.535 -6.411 -13.479 1.00 90.69 190 HIS A N 1
ATOM 1550 C CA . HIS A 1 190 ? 9.401 -6.370 -14.936 1.00 90.69 190 HIS A CA 1
ATOM 1551 C C . HIS A 1 190 ? 10.758 -6.157 -15.619 1.00 90.69 190 HIS A C 1
ATOM 1553 O O . HIS A 1 190 ? 11.108 -6.907 -16.538 1.00 90.69 190 HIS A O 1
ATOM 1559 N N . LEU A 1 191 ? 11.557 -5.205 -15.131 1.00 92.25 191 LEU A N 1
ATOM 1560 C CA . LEU A 1 191 ? 12.917 -4.972 -15.618 1.00 92.25 191 LEU A CA 1
ATOM 1561 C C . LEU A 1 191 ? 13.816 -6.183 -15.357 1.00 92.25 191 LEU A C 1
ATOM 1563 O O . LEU A 1 191 ? 14.583 -6.574 -16.235 1.00 92.25 191 LEU A O 1
ATOM 1567 N N . ALA A 1 192 ? 13.695 -6.835 -14.198 1.00 90.44 192 ALA A N 1
ATOM 1568 C CA . ALA A 1 192 ? 14.435 -8.052 -13.876 1.00 90.44 192 ALA A CA 1
ATOM 1569 C C . ALA A 1 192 ? 14.135 -9.190 -14.854 1.00 90.44 192 ALA A C 1
ATOM 1571 O O . ALA A 1 192 ? 15.054 -9.868 -15.322 1.00 90.44 192 ALA A O 1
ATOM 1572 N N . ALA A 1 193 ? 12.859 -9.406 -15.171 1.00 91.31 193 ALA A N 1
ATOM 1573 C CA . ALA A 1 193 ? 12.434 -10.429 -16.113 1.00 91.31 193 ALA A CA 1
ATOM 1574 C C . ALA A 1 193 ? 12.964 -10.156 -17.529 1.00 91.31 193 ALA A C 1
ATOM 1576 O O . ALA A 1 193 ? 13.485 -11.071 -18.173 1.00 91.31 193 ALA A O 1
ATOM 1577 N N . LEU A 1 194 ? 12.891 -8.904 -17.987 1.00 94.56 194 LEU A N 1
ATOM 1578 C CA . LEU A 1 194 ? 13.420 -8.488 -19.287 1.00 94.56 194 LEU A CA 1
ATOM 1579 C C . LEU A 1 194 ? 14.947 -8.594 -19.346 1.00 94.56 194 LEU A C 1
ATOM 1581 O O . LEU A 1 194 ? 15.476 -9.143 -20.309 1.00 94.56 194 LEU A O 1
ATOM 1585 N N . ALA A 1 195 ? 15.650 -8.157 -18.301 1.00 95.06 195 ALA A N 1
ATOM 1586 C CA . ALA A 1 195 ? 17.107 -8.228 -18.202 1.00 95.06 195 ALA A CA 1
ATOM 1587 C C . ALA A 1 195 ? 17.609 -9.668 -18.355 1.00 95.06 195 ALA A C 1
ATOM 1589 O O . ALA A 1 195 ? 18.514 -9.930 -19.147 1.00 95.06 195 ALA A O 1
ATOM 1590 N N . ARG A 1 196 ? 16.959 -10.618 -17.663 1.00 94.56 196 ARG A N 1
ATOM 1591 C CA . ARG A 1 196 ? 17.251 -12.055 -17.786 1.00 94.56 196 ARG A CA 1
ATOM 1592 C C . ARG A 1 196 ? 17.030 -12.564 -19.209 1.00 94.56 196 ARG A C 1
ATOM 1594 O O . ARG A 1 196 ? 17.871 -13.290 -19.727 1.00 94.56 196 ARG A O 1
ATOM 1601 N N . ARG A 1 197 ? 15.914 -12.187 -19.842 1.00 96.25 197 ARG A N 1
ATOM 1602 C CA . ARG A 1 197 ? 15.580 -12.615 -21.209 1.00 96.25 197 ARG A CA 1
ATOM 1603 C C . ARG A 1 197 ? 16.553 -12.060 -22.252 1.00 96.25 197 ARG A C 1
ATOM 1605 O O . ARG A 1 197 ? 16.875 -12.761 -23.203 1.00 96.25 197 ARG A O 1
ATOM 1612 N N . LEU A 1 198 ? 16.982 -10.814 -22.087 1.00 96.25 198 LEU A N 1
ATOM 1613 C CA . LEU A 1 198 ? 17.826 -10.088 -23.038 1.00 96.25 198 LEU A CA 1
ATOM 1614 C C . LEU A 1 198 ? 19.325 -10.202 -22.720 1.00 96.25 198 LEU A C 1
ATOM 1616 O O . LEU A 1 198 ? 20.129 -9.556 -23.382 1.00 96.25 198 LEU A O 1
ATOM 1620 N N . ALA A 1 199 ? 19.699 -10.995 -21.708 1.00 95.62 199 ALA A N 1
ATOM 1621 C CA . ALA A 1 199 ? 21.073 -11.142 -21.225 1.00 95.62 199 ALA A CA 1
ATOM 1622 C C . ALA A 1 199 ? 21.777 -9.789 -20.970 1.00 95.62 199 ALA A C 1
ATOM 1624 O O . ALA A 1 199 ? 22.936 -9.588 -21.329 1.00 95.62 199 ALA A O 1
ATOM 1625 N N . THR A 1 200 ? 21.064 -8.851 -20.340 1.00 96.38 200 THR A N 1
ATOM 1626 C CA . THR A 1 200 ? 21.549 -7.501 -20.003 1.00 96.38 200 THR A CA 1
ATOM 1627 C C . THR A 1 200 ? 21.337 -7.196 -18.513 1.00 96.38 200 THR A C 1
ATOM 1629 O O . THR A 1 200 ? 20.848 -8.043 -17.764 1.00 96.38 200 THR A O 1
ATOM 1632 N N . SER A 1 201 ? 21.718 -6.003 -18.050 1.00 94.50 201 SER A N 1
ATOM 1633 C CA . SER A 1 201 ? 21.436 -5.544 -16.684 1.00 94.50 201 SER A CA 1
ATOM 1634 C C . SER A 1 201 ? 20.115 -4.772 -16.604 1.00 94.50 201 SER A C 1
ATOM 1636 O O . SER A 1 201 ? 19.678 -4.157 -17.575 1.00 94.50 201 SER A O 1
ATOM 1638 N N . GLN A 1 202 ? 19.485 -4.785 -15.423 1.00 91.44 202 GLN A N 1
ATOM 1639 C CA . GLN A 1 202 ? 18.285 -3.978 -15.151 1.00 91.44 202 GLN A CA 1
ATOM 1640 C C . GLN A 1 202 ? 18.564 -2.484 -15.323 1.00 91.44 202 GLN A C 1
ATOM 1642 O O . GLN A 1 202 ? 17.776 -1.792 -15.950 1.00 91.44 202 GLN A O 1
ATOM 1647 N N . GLU A 1 203 ? 19.717 -2.023 -14.836 1.00 92.19 203 GLU A N 1
ATOM 1648 C CA . GLU A 1 203 ? 20.156 -0.627 -14.931 1.00 92.19 203 GLU A CA 1
ATOM 1649 C C . GLU A 1 203 ? 20.210 -0.134 -16.383 1.00 92.19 203 GLU A C 1
ATOM 1651 O O . GLU A 1 203 ? 19.654 0.915 -16.694 1.00 92.19 203 GLU A O 1
ATOM 1656 N N . LYS A 1 204 ? 20.780 -0.933 -17.299 1.00 93.88 204 LYS A N 1
ATOM 1657 C CA . LYS A 1 204 ? 20.820 -0.594 -18.730 1.00 93.88 204 LYS A CA 1
ATOM 1658 C C . LYS A 1 204 ? 19.426 -0.526 -19.348 1.00 93.88 204 LYS A C 1
ATOM 1660 O O . LYS A 1 204 ? 19.172 0.340 -20.174 1.00 93.88 204 LYS A O 1
ATOM 1665 N N . LEU A 1 205 ? 18.528 -1.442 -18.974 1.00 95.19 205 LEU A N 1
ATOM 1666 C CA . LEU A 1 205 ? 17.149 -1.410 -19.470 1.00 95.19 205 LEU A CA 1
ATOM 1667 C C . LEU A 1 205 ? 16.377 -0.205 -18.942 1.00 95.19 205 LEU A C 1
ATOM 1669 O O . LEU A 1 205 ? 15.573 0.360 -19.674 1.00 95.19 205 LEU A O 1
ATOM 1673 N N . GLU A 1 206 ? 16.605 0.182 -17.691 1.00 93.50 206 GLU A N 1
ATOM 1674 C CA . GLU A 1 206 ? 15.967 1.356 -17.107 1.00 93.50 206 GLU A CA 1
ATOM 1675 C C . GLU A 1 206 ? 16.464 2.653 -17.759 1.00 93.50 206 GLU A C 1
ATOM 1677 O O . GLU A 1 206 ? 15.655 3.515 -18.101 1.00 93.50 206 GLU A O 1
ATOM 1682 N N . GLU A 1 207 ? 17.778 2.781 -17.969 1.00 94.00 207 GLU A N 1
ATOM 1683 C CA . GLU A 1 207 ? 18.383 3.913 -18.678 1.00 94.00 207 GLU A CA 1
ATOM 1684 C C . GLU A 1 207 ? 17.815 4.044 -20.094 1.00 94.00 207 GLU A C 1
ATOM 1686 O O . GLU A 1 207 ? 17.365 5.121 -20.489 1.00 94.00 207 GLU A O 1
ATOM 1691 N N . GLU A 1 208 ? 17.757 2.931 -20.822 1.00 94.62 208 GLU A N 1
ATOM 1692 C CA . GLU A 1 208 ? 17.210 2.879 -22.172 1.00 94.62 208 GLU A CA 1
ATOM 1693 C C . GLU A 1 208 ? 15.718 3.232 -22.203 1.00 94.62 208 GLU A C 1
ATOM 1695 O O . GLU A 1 208 ? 15.298 4.081 -22.987 1.00 94.62 208 GLU A O 1
ATOM 1700 N N . ALA A 1 209 ? 14.914 2.651 -21.306 1.00 93.56 209 ALA A N 1
ATOM 1701 C CA . ALA A 1 209 ? 13.492 2.963 -21.206 1.00 93.56 209 ALA A CA 1
ATOM 1702 C C . ALA A 1 209 ? 13.257 4.450 -20.905 1.00 93.56 209 ALA A C 1
ATOM 1704 O O . ALA A 1 209 ? 12.358 5.063 -21.480 1.00 93.56 209 ALA A O 1
ATOM 1705 N N . ARG A 1 210 ? 14.080 5.054 -20.038 1.00 93.25 210 ARG A N 1
ATOM 1706 C CA . ARG A 1 210 ? 14.009 6.484 -19.716 1.00 93.25 210 ARG A CA 1
ATOM 1707 C C . ARG A 1 210 ? 14.398 7.355 -20.911 1.00 93.25 210 ARG A C 1
ATOM 1709 O O . ARG A 1 210 ? 13.729 8.356 -21.165 1.00 93.25 210 ARG A O 1
ATOM 1716 N N . ARG A 1 211 ? 15.447 6.974 -21.646 1.00 95.06 211 ARG A N 1
ATOM 1717 C CA . ARG A 1 211 ? 15.913 7.664 -22.859 1.00 95.06 211 ARG A CA 1
ATOM 1718 C C . ARG A 1 211 ? 14.837 7.656 -23.944 1.00 95.06 211 ARG A C 1
ATOM 1720 O O . ARG A 1 211 ? 14.481 8.715 -24.457 1.00 95.06 211 ARG A O 1
ATOM 1727 N N . GLU A 1 212 ? 14.285 6.484 -24.242 1.00 95.06 212 GLU A N 1
ATOM 1728 C CA . GLU A 1 212 ? 13.235 6.311 -25.249 1.00 95.06 212 GLU A CA 1
ATOM 1729 C C . GLU A 1 212 ? 11.925 6.998 -24.839 1.00 95.06 212 GLU A C 1
ATOM 1731 O O . GLU A 1 212 ? 11.291 7.654 -25.664 1.00 95.06 212 GLU A O 1
ATOM 1736 N N . ALA A 1 213 ? 11.546 6.950 -23.556 1.00 92.94 213 ALA A N 1
ATOM 1737 C CA . ALA A 1 213 ? 10.399 7.705 -23.053 1.00 92.94 213 ALA A CA 1
ATOM 1738 C C . ALA A 1 213 ? 10.596 9.220 -23.216 1.00 92.94 213 ALA A C 1
ATOM 1740 O O . ALA A 1 213 ? 9.679 9.906 -23.657 1.00 92.94 213 ALA A O 1
ATOM 1741 N N . GLY A 1 214 ? 11.788 9.744 -22.911 1.00 92.56 214 GLY A N 1
ATOM 1742 C CA . GLY A 1 214 ? 12.116 11.156 -23.117 1.00 92.56 214 GLY A CA 1
ATOM 1743 C C . GLY A 1 214 ? 12.007 11.573 -24.584 1.00 92.56 214 GLY A C 1
ATOM 1744 O O . GLY A 1 214 ? 11.380 12.587 -24.887 1.00 92.56 214 GLY A O 1
ATOM 1745 N N . HIS A 1 215 ? 12.541 10.755 -25.495 1.00 92.75 215 HIS A N 1
ATOM 1746 C CA . HIS A 1 215 ? 12.409 10.974 -26.934 1.00 92.75 215 HIS A CA 1
ATOM 1747 C C . HIS A 1 215 ? 10.944 10.921 -27.388 1.00 92.75 215 HIS A C 1
ATOM 1749 O O . HIS A 1 215 ? 10.491 11.793 -28.118 1.00 92.75 215 HIS A O 1
ATOM 1755 N N . HIS A 1 216 ? 10.157 9.944 -26.939 1.00 92.31 216 HIS A N 1
ATOM 1756 C CA . HIS A 1 216 ? 8.737 9.865 -27.285 1.00 92.31 216 HIS A CA 1
ATOM 1757 C C . HIS A 1 216 ? 7.948 11.084 -26.781 1.00 92.31 216 HIS A C 1
ATOM 1759 O O . HIS A 1 216 ? 7.162 11.669 -27.526 1.00 92.31 216 HIS A O 1
ATOM 1765 N N . LEU A 1 217 ? 8.188 11.505 -25.536 1.00 91.75 217 LEU A N 1
ATOM 1766 C CA . LEU A 1 217 ? 7.496 12.637 -24.921 1.00 91.75 217 LEU A CA 1
ATOM 1767 C C . LEU A 1 217 ? 7.863 13.982 -25.562 1.00 91.75 217 LEU A C 1
ATOM 1769 O O . LEU A 1 217 ? 6.994 14.847 -25.633 1.00 91.75 217 LEU A O 1
ATOM 1773 N N . SER A 1 218 ? 9.077 14.152 -26.100 1.00 90.62 218 SER A N 1
ATOM 1774 C CA . SER A 1 218 ? 9.449 15.371 -26.840 1.00 90.62 218 SER A CA 1
ATOM 1775 C C . SER A 1 218 ? 8.694 15.542 -28.164 1.00 90.62 218 SER A C 1
ATOM 1777 O O . SER A 1 218 ? 8.751 16.611 -28.757 1.00 90.62 218 SER A O 1
ATOM 1779 N N . HIS A 1 219 ? 8.010 14.497 -28.646 1.00 86.81 219 HIS A N 1
ATOM 1780 C CA . HIS A 1 219 ? 7.151 14.551 -29.835 1.00 86.81 219 HIS A CA 1
ATOM 1781 C C . HIS A 1 219 ? 5.662 14.737 -29.490 1.00 86.81 219 HIS A C 1
ATOM 1783 O O . HIS A 1 219 ? 4.845 14.899 -30.394 1.00 86.81 219 HIS A O 1
ATOM 1789 N N . ILE A 1 220 ? 5.297 14.681 -28.202 1.00 89.06 220 ILE A N 1
ATOM 1790 C CA . ILE A 1 220 ? 3.911 14.791 -27.708 1.00 89.06 220 ILE A CA 1
ATOM 1791 C C . ILE A 1 220 ? 3.706 16.072 -26.891 1.00 89.06 220 ILE A C 1
ATOM 1793 O O . ILE A 1 220 ? 2.605 16.622 -26.880 1.00 89.06 220 ILE A O 1
ATOM 1797 N N . SER A 1 221 ? 4.747 16.557 -26.216 1.00 62.78 221 SER A N 1
ATOM 1798 C CA . SER A 1 221 ? 4.737 17.845 -25.527 1.00 62.78 221 SER A CA 1
ATOM 1799 C C . SER A 1 221 ? 5.245 18.944 -26.469 1.00 62.78 221 SER A C 1
ATOM 1801 O O . SER A 1 221 ? 6.299 18.735 -27.071 1.00 62.78 221 SER A O 1
ATOM 1803 N N . PRO A 1 222 ? 4.539 20.085 -26.609 1.00 61.53 222 PRO A N 1
ATOM 1804 C CA . PRO A 1 222 ? 5.100 21.268 -27.260 1.00 61.53 222 PRO A CA 1
ATOM 1805 C C . PRO A 1 222 ? 6.321 21.808 -26.504 1.00 61.53 222 PRO A C 1
ATOM 1807 O O . PRO A 1 222 ? 6.441 21.528 -25.283 1.00 61.53 222 PRO A O 1
#